Protein 3BK5 (pdb70)

Organism: Vibrio parahaemolyticus serotype O3:K6 (strain RIMD 2210633) (NCBI:txid223926)

B-factor: mean 30.76, std 6.52, range [18.58, 59.53]

Structure (mmCIF, N/CA/C/O backbone):
data_3BK5
#
_entry.id   3BK5
#
_cell.length_a   48.157
_cell.length_b   128.874
_cell.length_c   41.968
_cell.angle_alpha   90.00
_cell.angle_beta   90.00
_cell.angle_gamma   90.00
#
_symmetry.space_group_name_H-M   'P 21 21 2'
#
loop_
_entity.id
_entity.type
_entity.pdbx_description
1 polymer 'putative outer membrane lipoprotein-sorting protein'
2 non-polymer 'MAGNESIUM ION'
3 water water
#
loop_
_atom_site.group_PDB
_atom_site.id
_atom_site.type_symbol
_atom_site.label_atom_id
_atom_site.label_alt_id
_atom_site.label_comp_id
_atom_site.label_asym_id
_atom_site.label_entity_id
_atom_site.label_seq_id
_atom_site.pdbx_PDB_ins_code
_atom_site.Cartn_x
_atom_site.Cartn_y
_atom_site.Cartn_z
_atom_site.occupancy
_atom_site.B_iso_or_equiv
_atom_site.auth_seq_id
_atom_site.auth_comp_id
_atom_site.auth_asym_id
_atom_site.auth_atom_id
_atom_site.pdbx_PDB_model_num
ATOM 1 N N . ASN A 1 2 ? -9.014 7.408 0.960 1.00 37.27 -1 ASN A N 1
ATOM 2 C CA . ASN A 1 2 ? -9.184 8.412 -0.157 1.00 37.11 -1 ASN A CA 1
ATOM 3 C C . ASN A 1 2 ? -7.944 9.323 -0.273 1.00 35.78 -1 ASN A C 1
ATOM 4 O O . ASN A 1 2 ? -7.364 9.750 0.732 1.00 34.85 -1 ASN A O 1
ATOM 9 N N . ALA A 1 3 ? -7.559 9.608 -1.516 1.00 34.33 0 ALA A N 1
ATOM 10 C CA . ALA A 1 3 ? -6.550 10.618 -1.810 1.00 33.30 0 ALA A CA 1
ATOM 11 C C . ALA A 1 3 ? -7.028 12.040 -1.415 1.00 32.56 0 ALA A C 1
ATOM 12 O O . ALA A 1 3 ? -6.216 12.900 -0.983 1.00 31.69 0 ALA A O 1
ATOM 14 N N A GLU A 1 4 ? -8.330 12.280 -1.522 0.50 31.82 1 GLU A N 1
ATOM 15 N N B GLU A 1 4 ? -8.335 12.257 -1.593 0.50 31.88 1 GLU A N 1
ATOM 16 C CA A GLU A 1 4 ? -8.866 13.598 -1.207 0.50 31.38 1 GLU A CA 1
ATOM 17 C CA B GLU A 1 4 ? -9.031 13.486 -1.218 0.50 31.63 1 GLU A CA 1
ATOM 18 C C A GLU A 1 4 ? -9.090 13.853 0.290 0.50 31.03 1 GLU A C 1
ATOM 19 C C B GLU A 1 4 ? -8.869 13.763 0.263 0.50 30.95 1 GLU A C 1
ATOM 20 O O A GLU A 1 4 ? -9.069 15.000 0.721 0.50 31.25 1 GLU A O 1
ATOM 21 O O B GLU A 1 4 ? -8.388 14.825 0.651 0.50 30.70 1 GLU A O 1
ATOM 32 N N . LYS A 1 5 ? -9.288 12.799 1.080 1.00 30.25 2 LYS A N 1
ATOM 33 C CA . LYS A 1 5 ? -9.276 12.944 2.555 1.00 30.06 2 LYS A CA 1
ATOM 34 C C . LYS A 1 5 ? -7.859 13.168 3.066 1.00 28.98 2 LYS A C 1
ATOM 35 O O . LYS A 1 5 ? -7.612 14.052 3.879 1.00 27.92 2 LYS A O 1
ATOM 41 N N . GLY A 1 6 ? -6.923 12.375 2.559 1.00 28.51 3 GLY A N 1
ATOM 42 C CA . GLY A 1 6 ? -5.481 12.613 2.798 1.00 29.44 3 GLY A CA 1
ATOM 43 C C . GLY A 1 6 ? -5.055 14.051 2.555 1.00 28.87 3 GLY A C 1
ATOM 44 O O . GLY A 1 6 ? -4.382 14.655 3.378 1.00 28.95 3 GLY A O 1
ATOM 45 N N . LEU A 1 7 ? -5.449 14.615 1.422 1.00 28.88 4 LEU A N 1
ATOM 46 C CA . LEU A 1 7 ? -5.088 15.998 1.117 1.00 29.20 4 LEU A CA 1
ATOM 47 C C . LEU A 1 7 ? -5.783 17.017 2.052 1.00 30.06 4 LEU A C 1
ATOM 48 O O . LEU A 1 7 ? -5.164 18.003 2.464 1.00 30.57 4 LEU A O 1
ATOM 53 N N . GLU A 1 8 ? -7.060 16.777 2.364 1.00 30.45 5 GLU A N 1
ATOM 54 C CA . GLU A 1 8 ? -7.845 17.653 3.238 1.00 31.32 5 GLU A CA 1
ATOM 55 C C . GLU A 1 8 ? -7.197 17.679 4.658 1.00 30.15 5 GLU A C 1
ATOM 56 O O . GLU A 1 8 ? -6.922 18.743 5.202 1.00 28.29 5 GLU A O 1
ATOM 62 N N . ILE A 1 9 ? -6.907 16.501 5.218 1.00 28.97 6 ILE A N 1
ATOM 63 C CA . ILE A 1 9 ? -6.227 16.406 6.524 1.00 28.32 6 ILE A CA 1
ATOM 64 C C . ILE A 1 9 ? -4.927 17.180 6.532 1.00 28.32 6 ILE A C 1
ATOM 65 O O . ILE A 1 9 ? -4.634 17.954 7.464 1.00 28.42 6 ILE A O 1
ATOM 70 N N . ALA A 1 10 ? -4.152 16.986 5.471 1.00 27.54 7 ALA A N 1
ATOM 71 C CA . ALA A 1 10 ? -2.866 17.590 5.346 1.00 26.87 7 ALA A CA 1
ATOM 72 C C . ALA A 1 10 ? -2.926 19.109 5.216 1.00 26.44 7 ALA A C 1
ATOM 73 O O . ALA A 1 10 ? -2.120 19.833 5.796 1.00 25.74 7 ALA A O 1
ATOM 75 N N . GLN A 1 11 ? -3.856 19.592 4.406 1.00 26.01 8 GLN A N 1
ATOM 76 C CA . GLN A 1 11 ? -4.054 21.030 4.315 1.00 26.30 8 GLN A CA 1
ATOM 77 C C . GLN A 1 11 ? -4.409 21.614 5.676 1.00 24.82 8 GLN A C 1
ATOM 78 O O . GLN A 1 11 ? -3.938 22.686 6.033 1.00 24.78 8 GLN A O 1
ATOM 84 N N . GLU A 1 12 ? -5.207 20.894 6.460 1.00 25.08 9 GLU A N 1
ATOM 85 C CA . GLU A 1 12 ? -5.504 21.391 7.796 1.00 25.55 9 GLU A CA 1
ATOM 86 C C . GLU A 1 12 ? -4.283 21.374 8.753 1.00 26.20 9 GLU A C 1
ATOM 87 O O . GLU A 1 12 ? -4.058 22.325 9.532 1.00 25.45 9 GLU A O 1
ATOM 93 N N . ARG A 1 13 ? -3.506 20.292 8.708 1.00 25.78 10 ARG A N 1
ATOM 94 C CA . ARG A 1 13 ? -2.261 20.195 9.468 1.00 27.33 10 ARG A CA 1
ATOM 95 C C . ARG A 1 13 ? -1.375 21.403 9.151 1.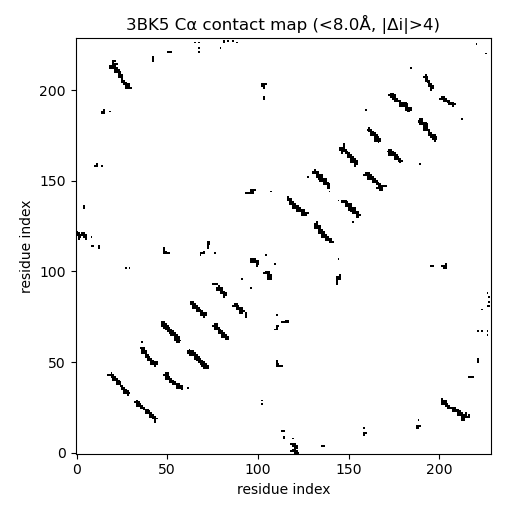00 27.67 10 ARG A C 1
ATOM 96 O O . ARG A 1 13 ? -0.764 22.030 10.039 1.00 29.60 10 ARG A O 1
ATOM 104 N N . LYS A 1 14 ? -1.344 21.773 7.886 1.00 27.80 11 LYS A N 1
ATOM 105 C CA . LYS A 1 14 ? -0.451 22.830 7.436 1.00 28.86 11 LYS A CA 1
ATOM 106 C C . LYS A 1 14 ? -1.017 24.184 7.887 1.00 28.48 11 LYS A C 1
ATOM 107 O O . LYS A 1 14 ? -0.288 25.020 8.421 1.00 28.47 11 LYS A O 1
ATOM 113 N N . ALA A 1 15 ? -2.325 24.359 7.711 1.00 27.97 12 ALA A N 1
ATOM 114 C CA . ALA A 1 15 ? -3.037 25.596 8.070 1.00 29.24 12 ALA A CA 1
ATOM 115 C C . ALA A 1 15 ? -2.977 25.895 9.576 1.00 29.61 12 ALA A C 1
ATOM 116 O O . ALA A 1 15 ? -2.877 27.039 9.981 1.00 30.02 12 ALA A O 1
ATOM 118 N N . ARG A 1 16 ? -3.025 24.856 10.390 1.00 29.66 13 ARG A N 1
ATOM 119 C CA . ARG A 1 16 ? -2.877 25.002 11.841 1.00 31.44 13 ARG A CA 1
ATOM 120 C C . ARG A 1 16 ? -1.477 25.379 12.325 1.00 32.21 13 ARG A C 1
ATOM 121 O O . ARG A 1 16 ? -1.307 25.686 13.509 1.00 34.25 13 ARG A O 1
ATOM 129 N N . ASP A 1 17 ? -0.474 25.360 11.444 1.00 33.45 14 ASP A N 1
ATOM 130 C CA . ASP A 1 17 ? 0.885 25.767 11.834 1.00 34.04 14 ASP A CA 1
ATOM 131 C C . ASP A 1 17 ? 1.362 27.029 11.085 1.00 33.79 14 ASP A C 1
ATOM 132 O O . ASP A 1 17 ? 2.554 27.212 10.857 1.00 35.08 14 ASP A O 1
ATOM 137 N N . GLU A 1 18 ? 0.427 27.885 10.733 1.00 32.14 15 GLU A N 1
ATOM 138 C CA . GLU A 1 18 ? 0.702 29.061 9.945 1.00 32.51 15 GLU A CA 1
ATOM 139 C C . GLU A 1 18 ? 0.711 30.289 10.824 1.00 30.82 15 GLU A C 1
ATOM 140 O O . GLU A 1 18 ? -0.167 30.463 11.674 1.00 29.95 15 GLU A O 1
ATOM 146 N N . GLY A 1 19 ? 1.681 31.164 10.602 1.00 28.66 16 GLY A N 1
ATOM 147 C CA . GLY A 1 19 ? 1.628 32.502 11.194 1.00 27.66 16 GLY A CA 1
ATOM 148 C C . GLY A 1 19 ? 2.606 32.757 12.317 1.00 26.85 16 GLY A C 1
ATOM 149 O O . GLY A 1 19 ? 2.651 33.869 12.850 1.00 26.69 16 GLY A O 1
ATOM 150 N N . TRP A 1 20 ? 3.391 31.740 12.680 1.00 25.67 17 TRP A N 1
ATOM 151 C CA . TRP A 1 20 ? 4.372 31.866 13.773 1.00 25.96 17 TRP A CA 1
ATO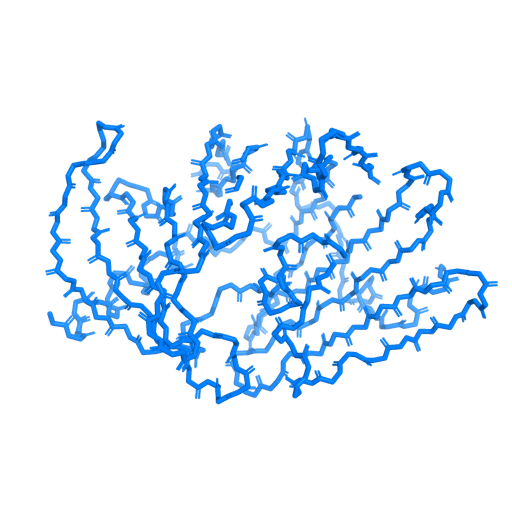M 152 C C . TRP A 1 20 ? 5.515 32.848 13.523 1.00 26.53 17 TRP A C 1
ATOM 153 O O . TRP A 1 20 ? 6.134 33.345 14.492 1.00 25.82 17 TRP A O 1
ATOM 164 N N . GLY A 1 21 ? 5.819 33.113 12.244 1.00 26.32 18 GLY A N 1
ATOM 165 C CA . GLY A 1 21 ? 6.781 34.167 11.889 1.00 26.88 18 GLY A CA 1
ATOM 166 C C . GLY A 1 21 ? 8.243 33.718 11.971 1.00 27.03 18 GLY A C 1
ATOM 167 O O . GLY A 1 21 ? 8.892 33.525 10.942 1.00 27.91 18 GLY A O 1
ATOM 168 N N . ASP A 1 22 ? 8.781 33.567 13.179 1.00 27.01 19 ASP A N 1
ATOM 169 C CA . ASP A 1 22 ? 10.163 33.097 13.341 1.00 26.41 19 ASP A CA 1
ATOM 170 C C . ASP A 1 22 ? 10.306 32.483 14.706 1.00 26.03 19 ASP A C 1
ATOM 171 O O . ASP A 1 22 ? 9.435 32.678 15.550 1.00 26.21 19 ASP A O 1
ATOM 176 N N . SER A 1 23 ? 11.399 31.738 14.917 1.00 25.76 20 SER A N 1
ATOM 177 C CA . SER A 1 23 ? 11.695 31.149 16.222 1.00 25.92 20 SER A CA 1
ATOM 178 C C . SER A 1 23 ? 13.196 30.872 16.333 1.00 26.18 20 SER A C 1
ATOM 179 O O . SER A 1 23 ? 13.906 30.750 15.312 1.00 25.92 20 SER A O 1
ATOM 182 N N . ILE A 1 24 ? 13.689 30.837 17.573 1.00 25.94 21 ILE A N 1
ATOM 183 C CA . ILE A 1 24 ? 15.074 30.427 17.865 1.00 26.26 21 ILE A CA 1
ATOM 184 C C . ILE A 1 24 ? 15.018 29.378 18.937 1.00 25.93 21 ILE A C 1
ATOM 185 O O . ILE A 1 24 ? 14.492 29.632 20.051 1.00 25.62 21 ILE A O 1
ATOM 190 N N . ALA A 1 25 ? 15.499 28.188 18.579 1.00 25.10 22 ALA A N 1
ATOM 191 C CA . ALA A 1 25 ? 15.528 27.049 19.472 1.00 25.65 22 ALA A CA 1
ATOM 192 C C . ALA A 1 25 ? 16.954 26.761 19.954 1.00 26.10 22 ALA A C 1
ATOM 193 O O . ALA A 1 25 ? 17.907 26.714 19.150 1.00 24.51 22 ALA A O 1
ATOM 195 N N . THR A 1 26 ? 17.081 26.530 21.260 1.00 25.34 23 THR A N 1
ATOM 196 C CA . THR A 1 26 ? 18.315 25.989 21.837 1.00 25.38 23 THR A CA 1
ATOM 197 C C . THR A 1 26 ? 18.161 24.482 21.942 1.00 25.17 23 THR A C 1
ATOM 198 O O . THR A 1 26 ? 17.196 24.006 22.533 1.00 24.30 23 THR A O 1
ATOM 210 N N . GLU A 1 28 ? 19.856 20.150 21.620 1.00 28.09 25 GLU A N 1
ATOM 211 C CA . GLU A 1 28 ? 20.840 19.114 21.881 1.00 30.60 25 GLU A CA 1
ATOM 212 C C . GLU A 1 28 ? 20.589 18.056 20.823 1.00 31.46 25 GLU A C 1
ATOM 213 O O . GLU A 1 28 ? 19.415 17.725 20.533 1.00 30.91 25 GLU A O 1
ATOM 227 N N . ILE A 1 30 ? 21.660 14.118 20.150 1.00 31.83 27 ILE A N 1
ATOM 228 C CA . ILE A 1 30 ? 22.305 12.953 20.755 1.00 31.61 27 ILE A CA 1
ATOM 229 C C . ILE A 1 30 ? 22.371 11.799 19.777 1.00 32.32 27 ILE A C 1
ATOM 230 O O . ILE A 1 30 ? 21.333 11.340 19.242 1.00 30.04 27 ILE A O 1
ATOM 235 N N . LEU A 1 31 ? 23.606 11.359 19.513 1.00 32.42 28 LEU A N 1
ATOM 236 C CA . LEU A 1 31 ? 23.838 10.350 18.502 1.00 34.45 28 LEU A CA 1
ATOM 237 C C . LEU A 1 31 ? 24.180 9.077 19.264 1.00 34.84 28 LEU A C 1
ATOM 238 O O . LEU A 1 31 ? 25.132 9.057 20.037 1.00 34.34 28 LEU A O 1
ATOM 243 N N . LYS A 1 32 ? 23.375 8.083 19.050 1.00 35.57 29 LYS A N 1
ATOM 244 C CA . LYS A 1 32 ? 23.666 6.778 19.582 1.00 37.80 29 LYS A CA 1
ATOM 245 C C . LYS A 1 32 ? 23.987 5.919 18.370 1.00 39.83 29 LYS A C 1
ATOM 246 O O . LYS A 1 32 ? 23.109 5.293 17.753 1.00 38.53 29 LYS A O 1
ATOM 252 N N . ASN A 1 33 ? 25.260 6.002 17.989 1.00 42.63 30 ASN A N 1
ATOM 253 C CA . ASN A 1 33 ? 25.779 5.564 16.696 0.70 45.42 30 ASN A CA 1
ATOM 254 C C . ASN A 1 33 ? 26.978 4.627 16.794 0.70 46.62 30 ASN A C 1
ATOM 255 O O . ASN A 1 33 ? 27.715 4.389 15.868 1.00 47.45 30 ASN A O 1
ATOM 260 N N . ALA A 1 34 ? 27.154 4.129 17.974 1.00 47.87 31 ALA A N 1
ATOM 261 C CA . ALA A 1 34 ? 28.037 3.015 18.198 1.00 49.05 31 ALA A CA 1
ATOM 262 C C . ALA A 1 34 ? 27.590 2.165 19.350 1.00 49.37 31 ALA A C 1
ATOM 263 O O . ALA A 1 34 ? 26.429 2.096 19.673 1.00 49.59 31 ALA A O 1
ATOM 265 N N . GLN A 1 35 ? 28.436 1.251 20.210 1.00 52.54 32 GLN A N 1
ATOM 266 C CA . GLN A 1 35 ? 28.375 0.728 21.560 1.00 52.80 32 GLN A CA 1
ATOM 267 C C . GLN A 1 35 ? 29.474 1.321 22.438 1.00 52.97 32 GLN A C 1
ATOM 268 O O . GLN A 1 35 ? 30.197 2.225 22.021 1.00 52.63 32 GLN A O 1
ATOM 274 N N . GLU A 1 37 ? 29.180 4.167 22.569 1.00 51.71 34 GLU A N 1
ATOM 275 C CA . GLU A 1 37 ? 27.770 4.329 22.998 1.00 50.93 34 GLU A CA 1
ATOM 276 C C . GLU A 1 37 ? 27.039 5.624 22.539 1.00 49.26 34 GLU A C 1
ATOM 277 O O . GLU A 1 37 ? 26.098 5.567 21.723 1.00 49.57 34 GLU A O 1
ATOM 283 N N . SER A 1 38 ? 27.467 6.777 23.054 1.00 46.90 35 SER A N 1
ATOM 284 C CA . SER A 1 38 ? 26.682 8.007 22.920 1.00 43.87 35 SER A CA 1
ATOM 285 C C . SER A 1 38 ? 27.566 9.236 22.794 1.00 42.17 35 SER A C 1
ATOM 286 O O . SER A 1 38 ? 28.630 9.316 23.425 1.00 42.01 35 SER A O 1
ATOM 289 N N . SER A 1 39 ? 27.112 10.219 21.962 1.00 38.57 36 SER A N 1
ATOM 290 C CA . SER A 1 39 ? 27.769 11.507 21.848 1.00 37.28 36 SER A CA 1
ATOM 291 C C . SER A 1 39 ? 26.754 12.634 21.641 1.00 35.39 36 SER A C 1
ATOM 292 O O . SER A 1 39 ? 25.746 12.471 20.935 1.00 35.43 36 SER A O 1
ATOM 295 N N . THR A 1 40 ? 27.053 13.771 22.248 1.00 32.90 37 THR A N 1
ATOM 296 C CA . THR A 1 40 ? 26.116 14.854 22.414 1.00 31.60 37 THR A CA 1
ATOM 297 C C . THR A 1 40 ? 26.672 16.124 21.764 1.00 30.88 37 THR A C 1
ATOM 298 O O . THR A 1 40 ? 27.839 16.471 21.958 1.00 29.49 37 THR A O 1
ATOM 302 N N . ARG A 1 41 ? 25.825 16.788 20.988 1.00 28.63 38 ARG A N 1
ATOM 303 C CA . ARG A 1 41 ? 26.149 18.081 20.403 1.00 28.08 38 ARG A CA 1
ATOM 304 C C . ARG A 1 41 ? 25.149 19.125 20.852 1.00 27.79 38 ARG A C 1
ATOM 305 O O . ARG A 1 41 ? 24.012 18.799 21.093 1.00 26.94 38 ARG A O 1
ATOM 313 N N . LEU A 1 42 ? 25.598 20.374 20.947 1.00 28.15 39 LEU A N 1
ATOM 314 C CA . LEU A 1 42 ? 24.766 21.525 21.256 1.00 28.54 39 LEU A CA 1
ATOM 315 C C . LEU A 1 42 ? 24.681 22.429 20.025 1.00 28.17 39 LEU A C 1
ATOM 316 O O . LEU A 1 42 ? 25.704 22.710 19.366 1.00 27.33 39 LEU A O 1
ATOM 329 N N . ARG A 1 44 ? 22.046 25.704 17.877 1.00 24.40 41 ARG A N 1
ATOM 330 C CA . ARG A 1 44 ? 20.899 26.595 17.881 1.00 23.92 41 ARG A CA 1
ATOM 331 C C . ARG A 1 44 ? 20.266 26.467 16.537 1.00 23.88 41 ARG A C 1
ATOM 332 O O . ARG A 1 44 ? 20.991 26.329 15.544 1.00 23.09 41 ARG A O 1
ATOM 340 N N . LEU A 1 45 ? 18.939 26.536 16.509 1.00 23.46 42 LEU A N 1
ATOM 341 C CA . LEU A 1 45 ? 18.202 26.471 15.243 1.00 24.65 42 LEU A CA 1
ATOM 342 C C . LEU A 1 45 ? 17.375 27.730 15.135 1.00 24.54 42 LEU A C 1
ATOM 343 O O . LEU A 1 45 ? 16.501 27.987 15.983 1.00 26.23 42 LEU A O 1
ATOM 348 N N . LYS A 1 46 ? 17.658 28.538 14.118 1.00 24.43 43 LYS A N 1
ATOM 349 C CA . LYS A 1 46 ? 16.839 29.727 13.829 1.00 25.16 43 LYS A CA 1
ATOM 350 C C . LYS A 1 46 ? 15.965 29.363 12.644 1.00 24.86 43 LYS A C 1
ATOM 351 O O . LYS A 1 46 ? 16.468 28.787 11.699 1.00 24.33 43 LYS A O 1
ATOM 357 N N . SER A 1 47 ? 14.667 29.667 12.743 1.00 24.99 44 SER A N 1
ATOM 358 C CA . SER A 1 47 ? 13.667 29.348 11.756 1.00 25.14 44 SER A CA 1
ATOM 359 C C . SER A 1 47 ? 12.875 30.586 11.391 1.00 25.68 44 SER A C 1
ATOM 360 O O . SER A 1 47 ? 12.607 31.428 12.241 1.00 26.03 44 SER A O 1
ATOM 363 N N . LEU A 1 48 ? 12.498 30.686 10.115 1.00 26.37 45 LEU A N 1
ATOM 364 C CA . LEU A 1 48 ? 11.786 31.854 9.602 1.00 26.44 45 LEU A CA 1
ATOM 365 C C . LEU A 1 48 ? 10.712 31.371 8.647 1.00 26.44 45 LEU A C 1
ATOM 366 O O . LEU A 1 48 ? 10.974 30.585 7.734 1.00 25.71 45 LEU A O 1
ATOM 371 N N . GLU A 1 49 ? 9.494 31.851 8.854 1.00 26.47 46 GLU A N 1
ATOM 372 C CA . GLU A 1 49 ? 8.404 31.541 7.960 1.00 27.22 46 GLU A CA 1
ATOM 373 C C . GLU A 1 49 ? 8.461 32.502 6.766 1.00 27.27 46 GLU A C 1
ATOM 374 O O . GLU A 1 49 ? 8.749 33.708 6.937 1.00 27.09 46 GLU A O 1
ATOM 380 N N . VAL A 1 50 ? 8.253 31.971 5.561 1.00 26.25 47 VAL A N 1
ATOM 381 C CA . VAL A 1 50 ? 8.403 32.785 4.343 1.00 26.23 47 VAL A CA 1
ATOM 382 C C . VAL A 1 50 ? 7.081 32.867 3.560 1.00 26.14 47 VAL A C 1
ATOM 383 O O . VAL A 1 50 ? 6.492 31.819 3.265 1.00 25.26 47 VAL A O 1
ATOM 387 N N . GLU A 1 51 ? 6.615 34.096 3.260 1.00 25.72 48 GLU A N 1
ATOM 388 C CA . GLU A 1 51 ? 5.396 34.289 2.452 1.00 26.45 48 GLU A CA 1
ATOM 389 C C . GLU A 1 51 ? 5.533 33.567 1.128 1.00 25.57 48 GLU A C 1
ATOM 390 O O . GLU A 1 51 ? 6.460 33.865 0.327 1.00 22.83 48 GLU A O 1
ATOM 396 N N . GLY A 1 52 ? 4.648 32.589 0.926 1.00 25.49 49 GLY A N 1
ATOM 397 C CA . GLY A 1 52 ? 4.575 31.888 -0.372 1.00 26.75 49 GLY A CA 1
ATOM 398 C C . GLY A 1 52 ? 5.760 30.972 -0.654 1.00 26.25 49 GLY A C 1
ATOM 399 O O . GLY A 1 52 ? 6.032 30.653 -1.797 1.00 26.54 49 GLY A O 1
ATOM 400 N N . ASP A 1 53 ? 6.480 30.580 0.392 1.00 27.29 50 ASP A N 1
ATOM 401 C CA . ASP A 1 53 ? 7.493 29.549 0.236 1.00 27.80 50 ASP A CA 1
ATOM 402 C C . ASP A 1 53 ? 7.616 28.646 1.459 1.00 27.55 50 ASP A C 1
ATOM 403 O O . ASP A 1 53 ? 6.887 28.807 2.462 1.00 28.02 50 ASP A O 1
ATOM 408 N N . GLY A 1 54 ? 8.535 27.673 1.370 1.00 27.17 51 GLY A N 1
ATOM 409 C CA . GLY A 1 54 ? 8.917 26.865 2.516 1.00 25.98 51 GLY A CA 1
ATOM 410 C C . GLY A 1 54 ? 9.668 27.706 3.524 1.00 26.16 51 GLY A C 1
ATOM 411 O O . GLY A 1 54 ? 9.987 28.883 3.268 1.00 25.37 51 GLY A O 1
ATOM 412 N N . ASP A 1 55 ? 9.958 27.099 4.659 1.00 25.25 52 ASP A N 1
ATOM 413 C CA . ASP A 1 55 ? 10.726 27.770 5.722 1.00 26.94 52 ASP A CA 1
ATOM 414 C C . ASP A 1 55 ? 12.218 27.878 5.409 1.00 26.32 52 ASP A C 1
ATOM 415 O O . ASP A 1 55 ? 12.792 27.091 4.646 1.00 25.12 52 ASP A O 1
ATOM 420 N N . LYS A 1 56 ? 12.846 28.877 6.022 1.00 26.46 53 LYS A N 1
ATOM 421 C CA . LYS A 1 56 ? 14.310 28.926 6.060 1.00 26.98 53 LYS A CA 1
ATOM 422 C C . LYS A 1 56 ? 14.727 28.518 7.455 1.00 26.60 53 LYS A C 1
ATOM 423 O O . LYS A 1 56 ? 14.025 28.789 8.421 1.00 26.12 53 LYS A O 1
ATOM 429 N N . GLY A 1 57 ? 15.860 27.842 7.551 1.00 27.27 54 GLY A N 1
ATOM 430 C CA . GLY A 1 57 ? 16.381 27.389 8.835 1.00 26.32 54 GLY A CA 1
ATOM 431 C C . GLY A 1 57 ? 17.883 27.538 8.841 1.00 27.22 54 GLY A C 1
ATOM 432 O O . GLY A 1 57 ? 18.576 27.213 7.868 1.00 27.58 54 GLY A O 1
ATOM 433 N N . LEU A 1 58 ? 18.416 28.051 9.934 1.00 27.21 55 LEU A N 1
ATOM 434 C CA . LEU A 1 58 ? 19.866 28.122 10.086 1.00 26.72 55 LEU A CA 1
ATOM 435 C C . LEU A 1 58 ? 20.240 27.448 11.406 1.00 26.88 55 LEU A C 1
ATOM 436 O O . LEU A 1 58 ? 19.798 27.874 12.492 1.00 25.07 55 LEU A O 1
ATOM 441 N N . THR A 1 59 ? 20.973 26.341 11.290 1.00 26.50 56 THR A N 1
ATOM 442 C CA . THR A 1 59 ? 21.437 25.592 12.435 1.00 27.80 56 THR A CA 1
ATOM 443 C C . THR A 1 59 ? 22.926 25.938 12.604 1.00 27.70 56 THR A C 1
ATOM 444 O O . THR A 1 59 ? 23.678 25.919 11.610 1.00 27.78 56 THR A O 1
ATOM 448 N N . ILE A 1 60 ? 23.340 26.264 13.831 1.00 24.95 57 ILE A N 1
ATOM 449 C CA . ILE A 1 60 ? 24.751 26.525 14.110 1.00 24.41 57 ILE A CA 1
ATOM 450 C C . ILE A 1 60 ? 25.144 25.678 15.312 1.00 24.47 57 ILE A C 1
ATOM 451 O O . ILE A 1 60 ? 24.476 25.708 16.317 1.00 24.02 57 ILE A O 1
ATOM 456 N N . PHE A 1 61 ? 26.187 24.872 15.167 1.00 25.46 58 PHE A N 1
ATOM 457 C CA . PHE A 1 61 ? 26.666 24.017 16.250 1.00 25.46 58 PHE A CA 1
ATOM 458 C C . PHE A 1 61 ? 27.652 24.758 17.172 1.00 26.12 58 PHE A C 1
ATOM 459 O O . PHE A 1 61 ? 28.557 25.511 16.731 1.00 25.61 58 PHE A O 1
ATOM 467 N N . ASP A 1 62 ? 27.498 24.535 18.469 1.00 26.55 59 ASP A N 1
ATOM 468 C CA . ASP A 1 62 ? 28.286 25.287 19.433 1.00 27.10 59 ASP A CA 1
ATOM 469 C C . ASP A 1 62 ? 29.266 24.402 20.156 1.00 26.35 59 ASP A C 1
ATOM 470 O O . ASP A 1 62 ? 30.369 24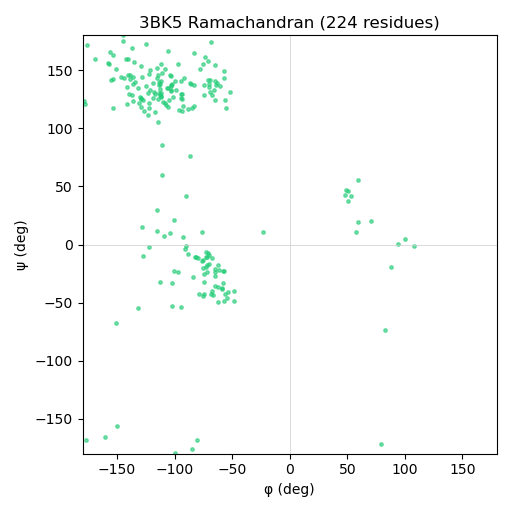.842 20.515 1.00 26.85 59 ASP A O 1
ATOM 475 N N . GLN A 1 63 ? 28.870 23.143 20.343 1.00 25.64 60 GLN A N 1
ATOM 476 C CA . GLN A 1 63 ? 29.621 22.219 21.201 1.00 26.58 60 GLN A CA 1
ATOM 477 C C . GLN A 1 63 ? 29.428 20.794 20.697 1.00 25.35 60 GLN A C 1
ATOM 478 O O . GLN A 1 63 ? 28.354 20.491 20.158 1.00 24.40 60 GLN A O 1
ATOM 484 N N . PRO A 1 64 ? 30.431 19.905 20.912 1.00 24.97 61 PRO A N 1
ATOM 485 C CA . PRO A 1 64 ? 31.769 20.152 21.452 1.00 24.85 61 PRO A CA 1
ATOM 486 C C . PRO A 1 64 ? 32.697 20.693 20.363 1.00 25.99 61 PRO A C 1
ATOM 487 O O . PRO A 1 64 ? 32.234 21.064 19.255 1.00 25.09 61 PRO A O 1
ATOM 491 N N . ARG A 1 65 ? 33.987 20.716 20.668 1.00 27.22 62 ARG A N 1
ATOM 492 C CA . ARG A 1 65 ? 34.985 21.405 19.859 1.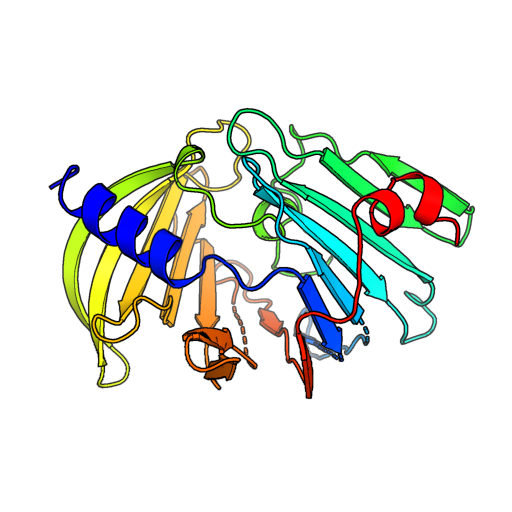00 29.70 62 ARG A CA 1
ATOM 493 C C . ARG A 1 65 ? 35.036 20.921 18.407 1.00 28.79 62 ARG A C 1
ATOM 494 O O . ARG A 1 65 ? 35.297 21.712 17.504 1.00 28.78 62 ARG A O 1
ATOM 502 N N . ASP A 1 66 ? 34.777 19.636 18.170 1.00 28.74 63 ASP A N 1
ATOM 503 C CA . ASP A 1 66 ? 34.898 19.103 16.806 1.00 28.39 63 ASP A CA 1
ATOM 504 C C . ASP A 1 66 ? 33.809 19.556 15.807 1.00 27.87 63 ASP A C 1
ATOM 505 O O . ASP A 1 66 ? 33.901 19.248 14.618 1.00 27.65 63 ASP A O 1
ATOM 510 N N . VAL A 1 67 ? 32.785 20.263 16.303 1.00 26.23 64 VAL A N 1
ATOM 511 C CA . VAL A 1 67 ? 31.681 20.759 15.493 1.00 25.27 64 VAL A CA 1
ATOM 512 C C . VAL A 1 67 ? 31.450 22.262 15.688 1.00 24.20 64 VAL A C 1
ATOM 513 O O . VAL A 1 67 ? 30.672 22.855 14.945 1.00 25.29 64 VAL A O 1
ATOM 517 N N . THR A 1 68 ? 32.107 22.871 16.671 1.00 23.83 65 THR A N 1
ATOM 518 C CA . THR A 1 68 ? 31.850 24.284 16.994 1.00 24.54 65 THR A CA 1
ATOM 519 C C . THR A 1 68 ? 31.963 25.128 15.735 1.00 23.84 65 THR A C 1
ATOM 520 O O . THR A 1 68 ? 32.969 25.036 15.027 1.00 22.93 65 THR A O 1
ATOM 524 N N . GLY A 1 69 ? 30.976 25.988 15.464 1.00 24.15 66 GLY A N 1
ATOM 525 C CA . GLY A 1 69 ? 31.055 26.811 14.229 1.00 24.99 66 GLY A CA 1
ATOM 526 C C . GLY A 1 69 ? 30.483 26.191 12.950 1.00 25.20 66 GLY A C 1
ATOM 527 O O . GLY A 1 69 ? 30.192 26.909 11.976 1.00 25.86 66 GLY A O 1
ATOM 528 N N . THR A 1 70 ? 30.322 24.866 12.916 1.00 25.53 67 THR A N 1
ATOM 529 C CA . THR A 1 70 ? 29.719 24.221 11.746 1.00 24.25 67 THR A CA 1
ATOM 530 C C . THR A 1 70 ? 28.281 24.707 11.622 1.00 26.14 67 THR A C 1
ATOM 531 O O . THR A 1 70 ? 27.557 24.826 12.631 1.00 24.57 67 THR A O 1
ATOM 535 N N . ALA A 1 71 ? 27.851 25.013 10.399 1.00 24.87 68 ALA A N 1
ATOM 536 C CA . ALA A 1 71 ? 26.532 25.604 10.246 1.00 24.68 68 ALA A CA 1
ATOM 537 C C . ALA A 1 71 ? 25.831 25.051 9.025 1.00 25.57 68 ALA A C 1
ATOM 538 O O . ALA A 1 71 ? 26.464 24.746 7.987 1.00 25.37 68 ALA A O 1
ATOM 540 N N . PHE A 1 72 ? 24.518 24.931 9.142 1.00 24.26 69 PHE A N 1
ATOM 541 C CA . PHE A 1 72 ? 23.708 24.389 8.087 1.00 25.25 69 PHE A CA 1
ATOM 542 C C . PHE A 1 72 ? 22.566 25.323 7.756 1.00 25.01 69 PHE A C 1
ATOM 543 O O . PHE A 1 72 ? 21.750 25.617 8.593 1.00 25.13 69 PHE A O 1
ATOM 551 N N . LEU A 1 73 ? 22.471 25.712 6.503 1.00 24.48 70 LEU A N 1
ATOM 552 C CA . LEU A 1 73 ? 21.438 26.645 6.053 1.00 23.82 70 LEU A CA 1
ATOM 553 C C . LEU A 1 73 ? 20.523 25.992 5.013 1.00 24.00 70 LEU A C 1
ATOM 554 O O . LEU A 1 73 ? 20.991 25.387 4.034 1.00 23.17 70 LEU A O 1
ATOM 559 N N . ASN A 1 74 ? 19.218 26.134 5.227 1.00 23.85 71 ASN A N 1
ATOM 560 C CA . ASN A 1 74 ? 18.216 25.495 4.390 1.00 24.88 71 ASN A CA 1
ATOM 561 C C . ASN A 1 74 ? 17.209 26.545 3.975 1.00 24.54 71 ASN A C 1
ATOM 562 O O . ASN A 1 74 ? 16.715 27.258 4.829 1.00 25.25 71 ASN A O 1
ATOM 567 N N . HIS A 1 75 ? 16.956 26.672 2.671 1.00 24.39 72 HIS A N 1
ATOM 568 C CA . HIS A 1 75 ? 15.806 27.405 2.205 1.00 23.10 72 HIS A CA 1
ATOM 569 C C . HIS A 1 75 ? 14.886 26.397 1.533 1.00 23.60 72 HIS A C 1
ATOM 570 O O . HIS A 1 75 ? 15.140 25.981 0.395 1.00 23.97 72 HIS A O 1
ATOM 577 N N . SER A 1 76 ? 13.785 26.038 2.186 1.00 24.29 73 SER A N 1
ATOM 578 C CA . SER A 1 76 ? 12.852 25.082 1.579 1.00 24.96 73 SER A CA 1
ATOM 579 C C . SER A 1 76 ? 12.050 25.747 0.481 1.00 25.24 73 SER A C 1
ATOM 580 O O . SER A 1 76 ? 11.575 26.875 0.636 1.00 25.35 73 SER A O 1
ATOM 583 N N . HIS A 1 77 ? 11.885 25.032 -0.621 1.00 25.67 74 HIS A N 1
ATOM 584 C CA . HIS A 1 77 ? 10.982 25.482 -1.692 1.00 26.93 74 HIS A CA 1
ATOM 585 C C . HIS A 1 77 ? 9.811 24.516 -1.814 1.00 28.19 74 HIS A C 1
ATOM 586 O O . HIS A 1 77 ? 9.968 23.335 -1.526 1.00 29.55 74 HIS A O 1
ATOM 593 N N . THR A 1 78 ? 8.634 25.024 -2.143 1.00 29.41 75 THR A N 1
ATOM 594 C CA . THR A 1 78 ? 7.450 24.173 -2.277 1.00 30.99 75 THR A CA 1
ATOM 595 C C . THR A 1 78 ? 7.564 23.397 -3.581 1.00 33.07 75 THR A C 1
ATOM 596 O O . THR A 1 78 ? 7.319 22.198 -3.626 1.00 33.90 75 THR A O 1
ATOM 600 N N . ILE A 1 79 ? 7.995 24.088 -4.634 1.00 34.74 76 ILE A N 1
ATOM 601 C CA . ILE A 1 79 ? 8.234 23.468 -5.941 1.00 36.15 76 ILE A CA 1
ATOM 602 C C . ILE A 1 79 ? 9.728 23.466 -6.375 1.00 35.45 76 ILE A C 1
ATOM 603 O O . ILE A 1 79 ? 10.431 24.485 -6.305 1.00 35.62 76 ILE A O 1
ATOM 608 N N . GLY A 1 80 ? 10.214 22.303 -6.791 1.00 34.68 77 GLY A N 1
ATOM 609 C CA . GLY A 1 80 ? 11.639 22.143 -7.072 1.00 33.81 77 GLY A CA 1
ATOM 610 C C . GLY A 1 80 ? 12.518 21.940 -5.830 1.00 33.52 77 GLY A C 1
ATOM 611 O O . GLY A 1 80 ? 12.032 21.778 -4.704 1.00 32.82 77 GLY A O 1
ATOM 612 N N . ALA A 1 81 ? 13.823 21.960 -6.064 1.00 32.52 78 ALA A N 1
ATOM 613 C CA . ALA A 1 81 ? 14.831 21.650 -5.070 1.00 31.78 78 ALA A CA 1
ATOM 614 C C . ALA A 1 81 ? 14.976 22.708 -3.950 1.00 30.79 78 ALA A C 1
ATOM 615 O O . ALA A 1 81 ? 14.956 23.914 -4.202 1.00 29.51 78 ALA A O 1
ATOM 617 N N . ASP A 1 82 ? 15.125 22.255 -2.699 1.00 30.64 79 ASP A N 1
ATOM 618 C CA . ASP A 1 82 ? 15.500 23.185 -1.629 1.00 28.68 79 ASP A CA 1
ATOM 619 C C . ASP A 1 82 ? 16.885 23.704 -1.937 1.00 27.57 79 ASP A C 1
ATOM 620 O O . ASP A 1 82 ? 17.655 23.039 -2.625 1.00 27.24 79 ASP A O 1
ATOM 625 N N . ASP A 1 83 ? 17.203 24.891 -1.438 1.00 26.40 80 ASP A N 1
ATOM 626 C CA . ASP A 1 83 ? 18.595 25.336 -1.426 1.00 26.42 80 ASP A CA 1
ATOM 627 C C . ASP A 1 83 ? 19.180 24.957 -0.091 1.00 25.76 80 ASP A C 1
ATOM 628 O O . ASP A 1 83 ? 18.640 25.341 0.933 1.00 25.34 80 ASP A O 1
ATOM 633 N N . GLN A 1 84 ? 20.285 24.226 -0.114 1.00 24.68 81 GLN A N 1
ATOM 634 C CA . GLN A 1 84 ? 20.929 23.807 1.121 1.00 25.09 81 GLN A CA 1
ATOM 635 C C . GLN A 1 84 ? 22.451 23.990 1.053 1.00 24.83 81 GLN A C 1
ATOM 636 O O . GLN A 1 84 ? 23.092 23.719 0.012 1.00 24.98 81 GLN A O 1
ATOM 642 N N . TRP A 1 85 ? 23.025 24.480 2.150 1.00 24.11 82 TRP A N 1
ATOM 643 C CA . TRP A 1 85 ? 24.461 24.737 2.235 1.00 23.58 82 TRP A CA 1
ATOM 644 C C . TRP A 1 85 ? 24.969 24.293 3.580 1.00 24.44 82 TRP A C 1
ATOM 645 O O . TRP A 1 85 ? 24.289 24.503 4.567 1.00 23.93 82 TRP A O 1
ATOM 656 N N . LEU A 1 86 ? 26.185 23.731 3.615 1.00 25.52 83 LEU A N 1
ATOM 657 C CA . LEU A 1 86 ? 26.869 23.419 4.864 1.00 25.72 83 LEU A CA 1
ATOM 658 C C . LEU A 1 86 ? 28.146 24.249 4.934 1.00 25.84 83 LEU A C 1
ATOM 659 O O . LEU A 1 86 ? 28.946 24.277 3.968 1.00 24.42 83 LEU A O 1
ATOM 664 N N . TYR A 1 87 ? 28.325 24.919 6.065 1.00 25.39 84 TYR A N 1
ATOM 665 C CA . TYR A 1 87 ? 29.524 25.674 6.377 1.00 26.22 84 TYR A CA 1
ATOM 666 C C . TYR A 1 87 ? 30.423 24.898 7.335 1.00 26.72 84 TYR A C 1
ATOM 667 O O . TYR A 1 87 ? 29.974 24.441 8.383 1.00 26.51 84 TYR A O 1
ATOM 676 N N . LEU A 1 88 ? 31.676 24.742 6.939 1.00 27.05 85 LEU A N 1
ATOM 677 C CA . LEU A 1 88 ? 32.687 24.069 7.741 1.00 28.26 85 LEU A CA 1
ATOM 678 C C . LEU A 1 88 ? 33.766 25.077 8.064 1.00 28.33 85 LEU A C 1
ATOM 679 O O . LEU A 1 88 ? 34.465 25.532 7.166 1.00 27.91 85 LEU A O 1
ATOM 684 N N . PRO A 1 89 ? 33.921 25.422 9.354 1.00 29.45 86 PRO A N 1
ATOM 685 C CA . PRO A 1 89 ? 34.779 26.575 9.662 1.00 30.85 86 PRO A CA 1
ATOM 686 C C . PRO A 1 89 ? 36.279 26.335 9.544 1.00 31.73 86 PRO A C 1
ATOM 687 O O . PRO A 1 89 ? 37.039 27.304 9.528 1.00 32.14 86 PRO A O 1
ATOM 691 N N . ALA A 1 90 ? 36.706 25.080 9.453 1.00 31.35 87 ALA A N 1
ATOM 692 C CA . ALA A 1 90 ? 38.112 24.772 9.443 1.00 32.25 87 ALA A CA 1
ATOM 693 C C . ALA A 1 90 ? 38.779 25.513 8.308 1.00 32.69 87 ALA A C 1
ATOM 694 O O . ALA A 1 90 ? 39.811 26.173 8.477 1.00 31.18 87 ALA A O 1
ATOM 696 N N . LEU A 1 91 ? 38.164 25.402 7.138 1.00 33.91 88 LEU A N 1
ATOM 697 C CA . LEU A 1 91 ? 38.693 26.055 5.946 1.00 35.36 88 LEU A CA 1
ATOM 698 C C . LEU A 1 91 ? 37.821 27.223 5.514 1.00 35.66 88 LEU A C 1
ATOM 699 O O . LEU A 1 91 ? 38.051 27.829 4.482 1.00 36.19 88 LEU A O 1
ATOM 704 N N . LYS A 1 92 ? 36.845 27.544 6.352 1.00 35.73 89 LYS A N 1
ATOM 705 C CA . LYS A 1 92 ? 35.847 28.575 6.086 1.00 36.48 89 LYS A CA 1
ATOM 706 C C . LYS A 1 92 ? 35.204 28.427 4.689 1.00 35.55 89 LYS A C 1
ATOM 707 O O . LYS A 1 92 ? 35.056 29.395 3.977 1.00 37.14 89 LYS A O 1
ATOM 713 N N . ARG A 1 93 ? 34.797 27.217 4.329 1.00 34.15 90 ARG A N 1
ATOM 714 C CA . ARG A 1 93 ? 34.241 26.935 3.015 1.00 32.66 90 ARG A CA 1
ATOM 715 C C . ARG A 1 93 ? 32.777 26.600 3.165 1.00 30.40 90 ARG A C 1
ATOM 716 O O . ARG A 1 93 ? 32.392 25.774 3.996 1.00 29.73 90 ARG A O 1
ATOM 724 N N . VAL A 1 94 ? 31.961 27.248 2.351 1.00 28.74 91 VAL A N 1
ATOM 725 C CA . VAL A 1 94 ? 30.556 26.941 2.270 1.00 27.80 91 VAL A CA 1
ATOM 726 C C . VAL A 1 94 ? 30.377 25.963 1.138 1.00 28.11 91 VAL A C 1
ATOM 727 O O . VAL A 1 94 ? 30.852 26.203 0.029 1.00 28.91 91 VAL A O 1
ATOM 731 N N . LYS A 1 95 ? 29.750 24.832 1.411 1.00 28.72 92 LYS A N 1
ATOM 732 C CA . LYS A 1 95 ? 29.424 23.918 0.334 1.00 29.83 92 LYS A CA 1
ATOM 733 C C . LYS A 1 95 ? 27.933 23.832 0.088 1.00 28.11 92 LYS A C 1
ATOM 734 O O . LYS A 1 95 ? 27.175 23.596 1.012 1.00 28.24 92 LYS A O 1
ATOM 740 N N . ARG A 1 96 ? 27.524 24.016 -1.166 1.00 26.86 93 ARG A N 1
ATOM 741 C CA . ARG A 1 96 ? 26.132 23.738 -1.572 1.00 27.26 93 ARG A CA 1
ATOM 742 C C . ARG A 1 96 ? 25.894 22.235 -1.554 1.00 26.55 93 ARG A C 1
ATOM 743 O O . ARG A 1 96 ? 26.733 21.472 -2.026 1.00 26.23 93 ARG A O 1
ATOM 751 N N . ILE A 1 97 ? 24.763 21.805 -1.009 1.00 26.58 94 ILE A N 1
ATOM 752 C CA . ILE A 1 97 ? 24.429 20.398 -0.969 1.00 27.91 94 ILE A CA 1
ATOM 753 C C . ILE A 1 97 ? 23.535 20.189 -2.160 1.00 29.29 94 ILE A C 1
ATOM 754 O O . ILE A 1 97 ? 22.467 20.790 -2.233 1.00 30.76 94 ILE A O 1
ATOM 759 N N . SER A 1 98 ? 23.995 19.389 -3.106 1.00 30.04 95 SER A N 1
ATOM 760 C CA . SER A 1 98 ? 23.240 19.107 -4.316 1.00 31.40 95 SER A CA 1
ATOM 761 C C . SER A 1 98 ? 21.958 18.353 -4.004 1.00 31.52 95 SER A C 1
ATOM 762 O O . SER A 1 98 ? 21.955 17.445 -3.180 1.00 31.80 95 SER A O 1
ATOM 765 N N . SER A 1 99 ? 20.879 18.688 -4.689 1.00 31.43 96 SER A N 1
ATOM 766 C CA . SER A 1 99 ? 19.615 18.017 -4.423 1.00 32.59 96 SER A CA 1
ATOM 767 C C . SER A 1 99 ? 19.654 16.529 -4.785 1.00 32.51 96 SER A C 1
ATOM 768 O O . SER A 1 99 ? 18.922 15.729 -4.209 1.00 32.99 96 SER A O 1
ATOM 771 N N . ARG A 1 100 ? 20.503 16.157 -5.742 1.00 32.67 97 ARG A N 1
ATOM 772 C CA . ARG A 1 100 ? 20.698 14.747 -6.078 1.00 33.75 97 ARG A CA 1
ATOM 773 C C . ARG A 1 100 ? 21.246 13.956 -4.865 1.00 32.22 97 ARG A C 1
ATOM 774 O O . ARG A 1 100 ? 21.068 12.736 -4.791 1.00 32.36 97 ARG A O 1
ATOM 782 N N . ASN A 1 101 ? 21.866 14.675 -3.923 1.00 30.56 98 ASN A N 1
ATOM 783 C CA . ASN A 1 101 ? 22.431 14.150 -2.663 1.00 30.08 98 ASN A CA 1
ATOM 784 C C . ASN A 1 101 ? 21.603 14.417 -1.359 1.00 29.49 98 ASN A C 1
ATOM 785 O O . ASN A 1 101 ? 22.074 14.165 -0.238 1.00 29.63 98 ASN A O 1
ATOM 790 N N . LYS A 1 102 ? 20.380 14.910 -1.510 1.00 28.79 99 LYS A N 1
ATOM 791 C CA . LYS A 1 102 ? 19.526 15.206 -0.371 1.00 28.73 99 LYS A CA 1
ATOM 792 C C . LYS A 1 102 ? 19.261 14.015 0.544 1.00 28.69 99 LYS A C 1
ATOM 793 O O . LYS A 1 102 ? 18.927 14.212 1.729 1.00 28.30 99 LYS A O 1
ATOM 799 N N . SER A 1 103 ? 19.396 12.788 0.028 1.00 28.13 100 SER A N 1
ATOM 800 C CA . SER A 1 103 ? 19.037 11.609 0.825 1.00 28.08 100 SER A CA 1
ATOM 801 C C . SER A 1 103 ? 20.139 11.212 1.791 1.00 28.55 100 SER A C 1
ATOM 802 O O . SER A 1 103 ? 19.934 10.368 2.652 1.00 28.32 100 SER A O 1
ATOM 805 N N . GLY A 1 104 ? 21.311 11.809 1.630 1.00 28.64 101 GLY A N 1
ATOM 806 C CA . GLY A 1 104 ? 22.449 11.463 2.455 1.00 29.37 101 GLY A CA 1
ATOM 807 C C . GLY A 1 104 ? 22.314 11.944 3.893 1.00 28.69 101 GLY A C 1
ATOM 808 O O . GLY A 1 104 ? 21.569 12.876 4.169 1.00 28.26 101 GLY A O 1
ATOM 809 N N . PRO A 1 105 ? 23.054 11.307 4.817 1.00 29.66 102 PRO A N 1
ATOM 810 C CA . PRO A 1 105 ? 22.975 11.681 6.217 1.00 30.14 102 PRO A CA 1
ATOM 811 C C . PRO A 1 105 ? 23.601 13.033 6.516 1.00 29.95 102 PRO A C 1
ATOM 812 O O . PRO A 1 105 ? 24.644 13.418 5.943 1.00 30.37 102 PRO A O 1
ATOM 816 N N . PHE A 1 106 ? 22.941 13.740 7.412 1.00 29.85 103 PHE A N 1
ATOM 817 C CA . PHE A 1 106 ? 23.422 14.991 7.922 1.00 29.75 103 PHE A CA 1
ATOM 818 C C . PHE A 1 106 ? 24.284 14.74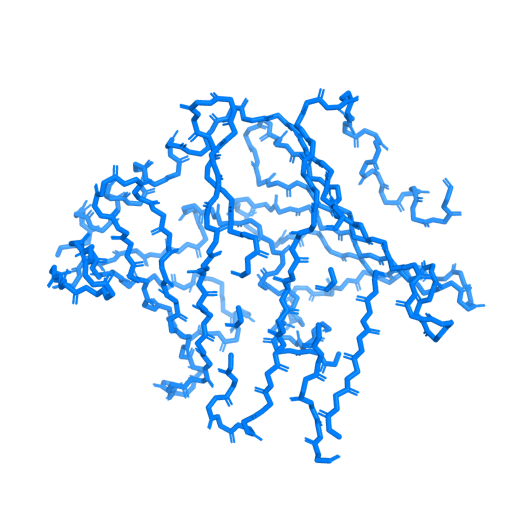1 9.163 1.00 29.76 103 PHE A C 1
ATOM 819 O O . PHE A 1 106 ? 23.793 14.218 10.183 1.00 28.59 103 PHE A O 1
ATOM 843 N N . GLY A 1 108 ? 26.571 12.617 10.127 1.00 28.83 105 GLY A N 1
ATOM 844 C CA . GLY A 1 108 ? 26.661 11.279 10.730 1.00 28.33 105 GLY A CA 1
ATOM 845 C C . GLY A 1 108 ? 25.439 10.819 11.522 1.00 28.31 105 GLY A C 1
ATOM 846 O O . GLY A 1 108 ? 25.485 9.770 12.194 1.00 28.42 105 GLY A O 1
ATOM 847 N N . SER A 1 109 ? 24.325 11.558 11.409 1.00 26.45 106 SER A N 1
ATOM 848 C CA . SER A 1 109 ? 23.110 11.268 12.189 1.00 25.41 106 SER A CA 1
ATOM 849 C C . SER A 1 109 ? 22.090 10.495 11.357 1.00 25.40 106 SER A C 1
ATOM 850 O O . SER A 1 109 ? 22.305 10.255 10.172 1.00 23.58 106 SER A O 1
ATOM 853 N N . GLU A 1 110 ? 20.943 10.189 11.951 1.00 24.98 107 GLU A N 1
ATOM 854 C CA . GLU A 1 110 ? 19.898 9.423 11.248 1.00 24.92 107 GLU A CA 1
ATOM 855 C C . GLU A 1 110 ? 18.912 10.353 10.566 1.00 24.57 107 GLU A C 1
ATOM 856 O O . GLU A 1 110 ? 17.877 9.915 10.073 1.00 24.97 107 GLU A O 1
ATOM 862 N N . PHE A 1 111 ? 19.209 11.655 10.587 1.00 24.86 108 PHE A N 1
ATOM 863 C CA . PHE A 1 111 ? 18.467 12.641 9.807 1.00 24.41 108 PHE A CA 1
ATOM 864 C C . PHE A 1 111 ? 19.250 12.825 8.489 1.00 25.24 108 PHE A C 1
ATOM 865 O O . PHE A 1 111 ? 20.473 12.991 8.522 1.00 23.92 108 PHE A O 1
ATOM 873 N N . ALA A 1 112 ? 18.541 12.730 7.358 1.00 25.48 109 ALA A N 1
ATOM 874 C CA . ALA A 1 112 ? 19.051 13.081 6.052 1.00 26.03 109 ALA A CA 1
ATOM 875 C C . ALA A 1 112 ? 18.936 14.587 5.820 1.00 26.78 109 ALA A C 1
ATOM 876 O O . ALA A 1 112 ? 18.191 15.313 6.545 1.00 26.59 109 ALA A O 1
ATOM 878 N N . TYR A 1 113 ? 19.647 15.061 4.794 1.00 26.22 110 TYR A N 1
ATOM 879 C CA . TYR A 1 113 ? 19.565 16.491 4.458 1.00 27.50 110 TYR A CA 1
ATOM 880 C C . TYR A 1 113 ? 18.103 16.852 4.151 1.00 27.05 110 TYR A C 1
ATOM 881 O O . TYR A 1 113 ? 17.598 17.918 4.547 1.00 27.15 110 TYR A O 1
ATOM 890 N N . GLU A 1 114 ? 17.400 15.923 3.491 1.00 26.81 111 GLU A N 1
ATOM 891 C CA . GLU A 1 114 ? 16.020 16.152 3.067 1.00 27.13 111 GLU A CA 1
ATOM 892 C C . GLU A 1 114 ? 15.066 16.189 4.257 1.00 26.63 111 GLU A C 1
ATOM 893 O O . GLU A 1 114 ? 13.983 16.748 4.118 1.00 27.24 111 GLU A O 1
ATOM 899 N N . ASP A 1 115 ? 15.484 15.693 5.427 1.00 26.84 112 ASP A N 1
ATOM 900 C CA . ASP A 1 115 ? 14.608 15.727 6.652 1.00 27.60 112 ASP A CA 1
ATOM 901 C C . ASP A 1 115 ? 14.687 17.075 7.341 1.00 28.66 112 ASP A C 1
ATOM 902 O O . ASP A 1 115 ? 13.893 17.369 8.228 1.00 29.05 112 ASP A O 1
ATOM 907 N N . LEU A 1 116 ? 15.648 17.898 6.922 1.00 29.76 113 LEU A N 1
ATOM 908 C CA . LEU A 1 116 ? 15.816 19.204 7.510 1.00 30.80 113 LEU A CA 1
ATOM 909 C C . LEU A 1 116 ? 15.210 20.325 6.657 1.00 31.59 113 LEU A C 1
ATOM 910 O O . LEU A 1 116 ? 15.638 21.494 6.759 1.00 32.70 113 LEU A O 1
ATOM 915 N N . SER A 1 117 ? 14.277 19.988 5.766 1.00 32.14 114 SER A N 1
ATOM 916 C CA . SER A 1 117 ? 13.412 21.026 5.219 1.00 31.98 114 SER A CA 1
ATOM 917 C C . SER A 1 117 ? 12.031 20.931 5.806 1.00 31.20 114 SER A C 1
ATOM 918 O O . SER A 1 117 ? 11.652 19.925 6.416 1.00 29.91 114 SER A O 1
ATOM 921 N N . SER A 1 118 ? 11.269 21.988 5.589 1.00 30.33 115 SER A N 1
ATOM 922 C CA . SER A 1 118 ? 9.966 22.088 6.199 1.00 30.28 115 SER A CA 1
ATOM 923 C C . SER A 1 118 ? 9.005 21.212 5.403 1.00 29.27 115 SER A C 1
ATOM 924 O O . SER A 1 118 ? 9.176 20.976 4.201 1.00 28.33 115 SER A O 1
ATOM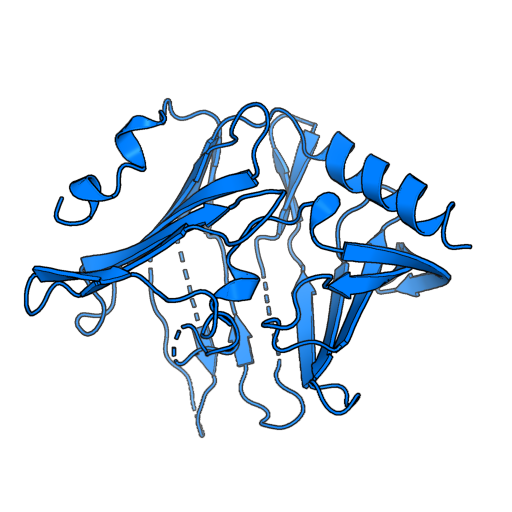 927 N N . PHE A 1 119 ? 7.999 20.709 6.100 1.00 29.27 116 PHE A N 1
ATOM 928 C CA . PHE A 1 119 ? 6.897 20.005 5.479 1.00 28.43 116 PHE A CA 1
ATOM 929 C C . PHE A 1 119 ? 6.084 20.948 4.561 1.00 28.26 116 PHE A C 1
ATOM 930 O O . PHE A 1 119 ? 5.637 22.018 4.971 1.00 28.50 116 PHE A O 1
ATOM 938 N N . GLU A 1 120 ? 5.933 20.572 3.310 1.00 28.29 117 GLU A N 1
ATOM 939 C CA . GLU A 1 120 ? 5.176 21.375 2.370 1.00 29.21 117 GLU A CA 1
ATOM 940 C C . GLU A 1 120 ? 4.299 20.399 1.635 1.00 29.13 117 GLU A C 1
ATOM 941 O O . GLU A 1 120 ? 4.747 19.296 1.311 1.00 29.89 117 GLU A O 1
ATOM 947 N N . ILE A 1 121 ? 3.051 20.804 1.394 1.00 28.16 118 ILE A N 1
ATOM 948 C CA . ILE A 1 121 ? 2.044 19.947 0.789 1.00 27.23 118 ILE A CA 1
ATOM 949 C C . ILE A 1 121 ? 2.495 19.640 -0.637 1.00 27.04 118 ILE A C 1
ATOM 950 O O . ILE A 1 121 ? 2.299 18.525 -1.116 1.00 26.91 118 ILE A O 1
ATOM 955 N N . GLU A 1 122 ? 3.122 20.613 -1.307 1.00 25.61 119 GLU A N 1
ATOM 956 C CA . GLU A 1 122 ? 3.502 20.460 -2.725 1.00 25.22 119 GLU A CA 1
ATOM 957 C C . GLU A 1 122 ? 4.604 19.401 -3.016 1.00 25.37 119 GLU A C 1
ATOM 958 O O . GLU A 1 122 ? 4.862 19.052 -4.176 1.00 25.71 119 GLU A O 1
ATOM 964 N N . LYS A 1 123 ? 5.250 18.913 -1.964 1.00 25.29 120 LYS A N 1
ATOM 965 C CA . LYS A 1 123 ? 6.360 17.971 -2.037 1.00 26.11 120 LYS A CA 1
ATOM 966 C C . LYS A 1 123 ? 5.876 16.525 -2.039 1.00 26.30 120 LYS A C 1
ATOM 967 O O . LYS A 1 123 ? 6.678 15.607 -2.241 1.00 25.87 120 LYS A O 1
ATOM 973 N N . TYR A 1 124 ? 4.579 16.309 -1.811 1.00 27.04 121 TYR A N 1
ATOM 974 C CA . TYR A 1 124 ? 4.041 14.917 -1.639 1.00 26.96 121 TYR A CA 1
ATOM 975 C C . TYR A 1 124 ? 2.704 14.731 -2.313 1.00 27.49 121 TYR A C 1
ATOM 976 O O . TYR A 1 124 ? 1.993 15.705 -2.574 1.00 26.86 121 TYR A O 1
ATOM 985 N N . ARG A 1 125 ? 2.386 13.457 -2.570 1.00 28.49 122 ARG A N 1
ATOM 986 C CA . ARG A 1 125 ? 1.029 12.966 -2.801 1.00 28.91 122 ARG A CA 1
ATOM 987 C C . ARG A 1 125 ? 0.542 12.260 -1.530 1.00 28.33 122 ARG A C 1
ATOM 988 O O . ARG A 1 125 ? 1.298 11.485 -0.905 1.00 28.01 122 ARG A O 1
ATOM 996 N N . PHE A 1 126 ? -0.709 12.531 -1.146 1.00 27.31 123 PHE A N 1
ATOM 997 C CA . PHE A 1 126 ? -1.253 12.090 0.150 1.00 27.27 123 PHE A CA 1
ATOM 998 C C . PHE A 1 126 ? -2.388 11.107 -0.016 1.00 27.20 123 PHE A C 1
ATOM 999 O O . PHE A 1 126 ? -3.103 11.127 -1.010 1.00 27.57 123 PHE A O 1
ATOM 1007 N N . ASN A 1 127 ? -2.535 10.248 0.978 1.00 27.72 124 ASN A N 1
ATOM 1008 C CA . ASN A 1 127 ? -3.556 9.191 0.989 1.00 27.47 124 ASN A CA 1
ATOM 1009 C C . ASN A 1 127 ? -3.907 8.821 2.425 1.00 26.90 124 ASN A C 1
ATOM 1010 O O . ASN A 1 127 ? -3.053 8.358 3.181 1.00 27.80 124 ASN A O 1
ATOM 1015 N N . HIS A 1 128 ? -5.153 9.034 2.814 1.00 26.03 125 HIS A N 1
ATOM 1016 C CA . HIS A 1 128 ? -5.607 8.603 4.125 1.00 25.49 125 HIS A CA 1
ATOM 1017 C C . HIS A 1 128 ? -5.789 7.073 4.100 1.00 25.30 125 HIS A C 1
ATOM 1018 O O . HIS A 1 128 ? -6.452 6.543 3.225 1.00 25.15 125 HIS A O 1
ATOM 1025 N N . LEU A 1 129 ? -5.194 6.391 5.066 1.00 25.51 126 LEU A N 1
ATOM 1026 C CA . LEU A 1 129 ? -5.288 4.938 5.200 1.00 25.74 126 LEU A CA 1
ATOM 1027 C C . LEU A 1 129 ? -6.410 4.517 6.145 1.00 26.48 126 LEU A C 1
ATOM 1028 O O . LEU A 1 129 ? -7.254 3.703 5.775 1.00 26.29 126 LEU A O 1
ATOM 1033 N N . LYS A 1 130 ? -6.408 5.058 7.372 1.00 26.66 127 LYS A N 1
ATOM 1034 C CA . LYS A 1 130 ? -7.347 4.638 8.415 1.00 27.01 127 LYS A CA 1
ATOM 1035 C C . LYS A 1 130 ? -7.145 5.498 9.650 1.00 27.84 127 LYS A C 1
ATOM 1036 O O . LYS A 1 130 ? -6.202 6.296 9.715 1.00 26.08 127 LYS A O 1
ATOM 1042 N N . ASP A 1 131 ? -8.052 5.332 10.620 1.00 28.24 128 ASP A N 1
ATOM 1043 C CA . ASP A 1 131 ? -7.941 5.956 11.932 1.00 30.08 128 ASP A CA 1
ATOM 1044 C C . ASP A 1 131 ? -7.335 4.928 12.870 1.00 30.91 128 ASP A C 1
ATOM 1045 O O . ASP A 1 131 ? -7.457 3.722 12.654 1.00 31.41 128 ASP A O 1
ATOM 1050 N N . GLU A 1 132 ? -6.697 5.393 13.923 1.00 31.74 129 GLU A N 1
ATOM 1051 C CA . GLU A 1 132 ? -6.080 4.483 14.870 1.00 34.91 129 GLU A CA 1
ATOM 1052 C C . GLU A 1 132 ? -6.034 5.180 16.216 1.00 34.86 129 GLU A C 1
ATOM 1053 O O . GLU A 1 132 ? -6.204 6.407 16.291 1.00 34.02 129 GLU A O 1
ATOM 1059 N N . LYS A 1 133 ? -5.835 4.384 17.265 1.00 35.65 130 LYS A N 1
ATOM 1060 C CA . LYS A 1 133 ? -5.512 4.896 18.579 1.00 36.94 130 LYS A CA 1
ATOM 1061 C C . LYS A 1 133 ? -4.033 4.632 18.791 1.00 37.07 130 LYS A C 1
ATOM 1062 O O . LYS A 1 133 ? -3.581 3.513 18.654 1.00 37.99 130 LYS A O 1
ATOM 1068 N N . PHE A 1 134 ? -3.271 5.676 19.081 1.00 37.60 131 PHE A N 1
ATOM 1069 C CA . PHE A 1 134 ? -1.829 5.562 19.258 1.00 37.71 131 PHE A CA 1
ATOM 1070 C C . PHE A 1 134 ? -1.406 6.380 20.475 1.00 38.56 131 PHE A C 1
ATOM 1071 O O . PHE A 1 134 ? -1.778 7.549 20.608 1.00 38.96 131 PHE A O 1
ATOM 1079 N N . ASN A 1 135 ? -0.655 5.760 21.381 1.00 39.51 132 ASN A N 1
ATOM 1080 C CA . ASN A 1 135 ? -0.266 6.420 22.627 1.00 40.73 132 ASN A CA 1
ATOM 1081 C C . ASN A 1 135 ? -1.464 7.091 23.317 1.00 40.77 132 ASN A C 1
ATOM 1082 O O . ASN A 1 135 ? -1.372 8.233 23.796 1.00 40.87 132 ASN A O 1
ATOM 1087 N N . GLY A 1 136 ? -2.585 6.366 23.333 1.00 39.98 133 GLY A N 1
ATOM 1088 C CA . GLY A 1 136 ? -3.840 6.869 23.865 1.00 39.44 133 GLY A CA 1
ATOM 1089 C C . GLY A 1 136 ? -4.444 8.122 23.253 1.00 38.73 133 GLY A C 1
ATOM 1090 O O . GLY A 1 136 ? -5.280 8.765 23.885 1.00 38.73 133 GLY A O 1
ATOM 1091 N N . GLN A 1 137 ? -4.043 8.476 22.038 1.00 37.09 134 GLN A N 1
ATOM 1092 C CA . GLN A 1 137 ? -4.688 9.580 21.338 1.00 36.74 134 GLN A CA 1
ATOM 1093 C C . GLN A 1 137 ? -5.371 9.012 20.094 1.00 35.28 134 GLN A C 1
ATOM 1094 O O . GLN A 1 137 ? -4.838 8.110 19.467 1.00 35.25 134 GLN A O 1
ATOM 1100 N N . ASP A 1 138 ? -6.537 9.525 19.726 1.00 33.75 135 ASP A N 1
ATOM 1101 C CA . ASP A 1 138 ? -7.100 9.240 18.395 1.00 32.67 135 ASP A CA 1
ATOM 1102 C C . ASP A 1 138 ? -6.229 9.906 17.316 1.00 31.62 135 ASP A C 1
ATOM 1103 O O . ASP A 1 138 ? -5.946 11.126 17.392 1.00 30.11 135 ASP A O 1
ATOM 1108 N N . VAL A 1 139 ? -5.826 9.115 16.311 1.00 30.06 136 VAL A N 1
ATOM 1109 C CA . VAL A 1 139 ? -4.968 9.621 15.215 1.00 28.82 136 VAL A CA 1
ATOM 1110 C C . VAL A 1 139 ? -5.529 9.289 13.829 1.00 28.82 136 VAL A C 1
ATOM 1111 O O . VAL A 1 139 ? -6.261 8.304 13.664 1.00 27.79 136 VAL A O 1
ATOM 1115 N N . PHE A 1 140 ? -5.183 10.118 12.842 1.00 27.75 137 PHE A N 1
ATOM 1116 C CA . PHE A 1 140 ? -5.301 9.733 11.429 1.00 27.45 137 PHE A CA 1
ATOM 1117 C C . PHE A 1 140 ? -4.005 9.029 11.090 1.00 26.90 137 PHE A C 1
ATOM 1118 O O . PHE A 1 140 ? -2.946 9.463 11.514 1.00 26.27 137 PHE A O 1
ATOM 1126 N N . VAL A 1 141 ? -4.087 7.946 10.337 1.00 26.23 138 VAL A N 1
ATOM 1127 C CA . VAL A 1 141 ? -2.904 7.372 9.683 1.00 26.87 138 VAL A CA 1
ATOM 1128 C C . VAL A 1 141 ? -2.958 7.680 8.196 1.00 27.69 138 VAL A C 1
ATOM 1129 O O . VAL A 1 141 ? -3.912 7.310 7.508 1.00 27.46 138 VAL A O 1
ATOM 1133 N N . LEU A 1 142 ? -1.963 8.411 7.709 1.00 28.50 139 LEU A N 1
ATOM 1134 C CA . LEU A 1 142 ? -1.892 8.686 6.284 1.00 30.51 139 LEU A CA 1
ATOM 1135 C C . LEU A 1 142 ? -0.525 8.522 5.667 1.00 29.01 139 LEU A C 1
ATOM 1136 O O . LEU A 1 142 ? 0.501 8.628 6.325 1.00 29.76 139 LEU A O 1
ATOM 1141 N N . GLU A 1 143 ? -0.539 8.297 4.374 1.00 28.82 140 GLU A N 1
ATOM 1142 C CA . GLU A 1 143 ? 0.658 8.076 3.593 1.00 29.30 140 GLU A CA 1
ATOM 1143 C C . GLU A 1 143 ? 1.016 9.335 2.816 1.00 28.90 140 GLU A C 1
ATOM 1144 O O . GLU A 1 143 ? 0.129 10.001 2.273 1.00 27.68 140 GLU A O 1
ATOM 1150 N N . GLN A 1 144 ? 2.305 9.667 2.771 1.00 27.44 141 GLN A N 1
ATOM 1151 C CA . GLN A 1 144 ? 2.771 10.738 1.922 1.00 27.69 141 GLN A CA 1
ATOM 1152 C C . GLN A 1 144 ? 3.941 10.222 1.082 1.00 27.51 141 GLN A C 1
ATOM 1153 O O . GLN A 1 144 ? 4.904 9.660 1.605 1.00 26.95 141 GLN A O 1
ATOM 1159 N N . ILE A 1 145 ? 3.802 10.388 -0.227 1.00 26.68 142 ILE A 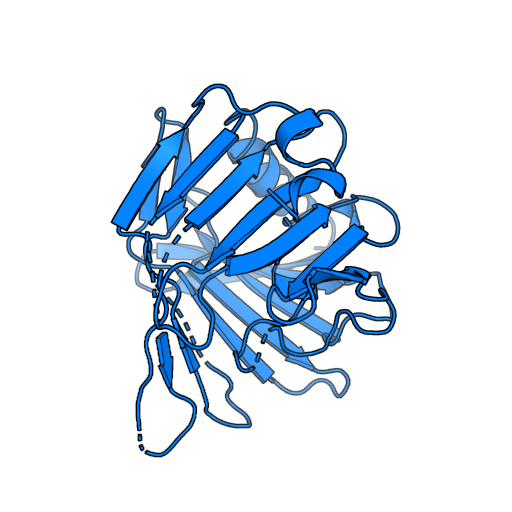N 1
ATOM 1160 C CA . ILE A 1 145 ? 4.764 9.899 -1.188 1.00 27.77 142 ILE A CA 1
ATOM 1161 C C . ILE A 1 145 ? 5.464 11.123 -1.769 1.00 28.37 142 ILE A C 1
ATOM 1162 O O . ILE A 1 145 ? 4.790 12.032 -2.253 1.00 27.43 142 ILE A O 1
ATOM 1167 N N . PRO A 1 146 ? 6.809 11.177 -1.647 1.00 29.07 143 PRO A N 1
ATOM 1168 C CA . PRO A 1 146 ? 7.586 12.307 -2.138 1.00 29.26 143 PRO A CA 1
ATOM 1169 C C . PRO A 1 146 ? 7.543 12.300 -3.639 1.00 29.36 143 PRO A C 1
ATOM 1170 O O . PRO A 1 146 ? 7.702 11.239 -4.254 1.00 28.54 143 PRO A O 1
ATOM 1174 N N . THR A 1 147 ? 7.241 13.466 -4.212 1.00 29.91 144 THR A N 1
ATOM 1175 C CA . THR A 1 147 ? 7.176 13.617 -5.649 1.00 30.90 144 THR A CA 1
ATOM 1176 C C . THR A 1 147 ? 8.568 13.658 -6.280 1.00 30.87 144 THR A C 1
ATOM 1177 O O . THR A 1 147 ? 8.700 13.432 -7.476 1.00 31.01 144 THR A O 1
ATOM 1181 N N . ASP A 1 148 ? 9.593 13.969 -5.477 1.00 31.22 145 ASP A N 1
ATOM 1182 C CA . ASP A 1 148 ? 10.988 14.087 -5.959 1.00 30.73 145 ASP A CA 1
ATOM 1183 C C . ASP A 1 148 ? 11.673 12.732 -6.037 1.00 30.47 145 ASP A C 1
ATOM 1184 O O . ASP A 1 148 ? 11.876 12.065 -5.035 1.00 30.15 145 ASP A O 1
ATOM 1189 N N . LYS A 1 149 ? 12.098 12.356 -7.230 1.00 30.68 146 LYS A N 1
ATOM 1190 C CA . LYS A 1 149 ? 12.809 11.090 -7.434 1.00 30.67 146 LYS A CA 1
ATOM 1191 C C . LYS A 1 149 ? 14.153 11.012 -6.664 1.00 29.27 146 LYS A C 1
ATOM 1192 O O . LYS A 1 149 ? 14.711 9.925 -6.493 1.00 29.13 146 LYS A O 1
ATOM 1198 N N . ASN A 1 150 ? 14.678 12.154 -6.231 1.00 27.87 147 ASN A N 1
ATOM 1199 C CA . ASN A 1 150 ? 15.904 12.178 -5.432 1.00 27.76 147 ASN A CA 1
ATOM 1200 C C . ASN A 1 150 ? 15.712 11.844 -3.943 1.00 27.41 147 ASN A C 1
ATOM 1201 O O . ASN A 1 150 ? 16.680 11.633 -3.213 1.00 28.20 147 ASN A O 1
ATOM 1206 N N . SER A 1 151 ? 14.470 11.813 -3.484 1.00 27.00 148 SER A N 1
ATOM 1207 C CA . SER A 1 151 ? 14.217 11.405 -2.112 1.00 26.70 148 SER A CA 1
ATOM 1208 C C . SER A 1 151 ? 14.774 9.996 -1.823 1.00 26.09 148 SER A C 1
ATOM 1209 O O . SER A 1 151 ? 14.681 9.117 -2.677 1.00 25.45 148 SER A O 1
ATOM 1212 N N . GLY A 1 152 ? 15.292 9.792 -0.607 1.00 25.32 149 GLY A N 1
ATOM 1213 C CA . GLY A 1 152 ? 15.671 8.468 -0.149 1.00 24.74 149 GLY A CA 1
ATOM 1214 C C . GLY A 1 152 ? 14.452 7.589 0.161 1.00 24.73 149 GLY A C 1
ATOM 1215 O O . GLY A 1 152 ? 14.605 6.406 0.422 1.00 23.73 149 GLY A O 1
ATOM 1216 N N . TYR A 1 153 ? 13.246 8.159 0.114 1.00 24.15 150 TYR A N 1
ATOM 1217 C CA . TYR A 1 153 ? 12.034 7.428 0.535 1.00 25.27 150 TYR A CA 1
ATOM 1218 C C . TYR A 1 153 ? 11.065 7.136 -0.615 1.00 25.33 150 TYR A C 1
ATOM 1219 O O . TYR A 1 153 ? 10.847 7.987 -1.461 1.00 25.19 150 TYR A O 1
ATOM 1228 N N . THR A 1 154 ? 10.521 5.918 -0.643 1.00 25.63 151 THR A N 1
ATOM 1229 C CA . THR A 1 154 ? 9.344 5.626 -1.468 1.00 27.06 151 THR A CA 1
ATOM 1230 C C . THR A 1 154 ? 8.076 6.227 -0.859 1.00 27.37 151 THR A C 1
ATOM 1231 O O . THR A 1 154 ? 7.170 6.626 -1.585 1.00 27.62 151 THR A O 1
ATOM 1235 N N . LYS A 1 155 ? 8.015 6.294 0.469 1.00 27.12 152 LYS A N 1
ATOM 1236 C CA . LYS A 1 155 ? 6.842 6.829 1.167 1.00 27.52 152 LYS A CA 1
ATOM 1237 C C . LYS A 1 155 ? 7.148 7.036 2.644 1.00 28.14 152 LYS A C 1
ATOM 1238 O O . LYS A 1 155 ? 8.100 6.462 3.195 1.00 28.23 152 LYS A O 1
ATOM 1244 N N . GLN A 1 156 ? 6.350 7.889 3.277 1.00 28.54 153 GLN A N 1
ATOM 1245 C CA . GLN A 1 156 ? 6.314 7.980 4.717 1.00 28.88 153 GLN A CA 1
ATOM 1246 C C . GLN A 1 156 ? 4.881 7.715 5.162 1.00 29.06 153 GLN A C 1
ATOM 1247 O O . GLN A 1 156 ? 3.926 8.063 4.434 1.00 28.26 153 GLN A O 1
ATOM 1253 N N . VAL A 1 157 ? 4.729 7.091 6.335 1.00 28.70 154 VAL A N 1
ATOM 1254 C CA . VAL A 1 157 ? 3.398 6.934 6.964 1.00 27.15 154 VAL A CA 1
ATOM 1255 C C . VAL A 1 157 ? 3.397 7.754 8.254 1.00 27.22 154 VAL A C 1
ATOM 1256 O O . VAL A 1 157 ? 4.272 7.580 9.127 1.00 26.86 154 VAL A O 1
ATOM 1260 N N . VAL A 1 158 ? 2.422 8.653 8.363 1.00 25.32 155 VAL A N 1
ATOM 1261 C CA . VAL A 1 158 ? 2.345 9.596 9.458 1.00 24.74 155 VAL A CA 1
ATOM 1262 C C . VAL A 1 158 ? 1.141 9.256 10.313 1.00 24.16 155 VAL A C 1
ATOM 1263 O O . VAL A 1 158 ? 0.031 9.139 9.795 1.00 23.57 155 VAL A O 1
ATOM 1267 N N . TRP A 1 159 ? 1.371 9.143 11.615 1.00 24.09 156 TRP A N 1
ATOM 1268 C CA . TRP A 1 159 ? 0.311 9.097 12.613 1.00 24.46 156 TRP A CA 1
ATOM 1269 C C . TRP A 1 159 ? 0.086 10.518 13.106 1.00 24.62 156 TRP A C 1
ATOM 1270 O O . TRP A 1 159 ? 0.953 11.108 13.731 1.00 23.74 156 TRP A O 1
ATOM 1281 N N . LEU A 1 160 ? -1.081 11.070 12.841 1.00 24.86 157 LEU A N 1
ATOM 1282 C CA . LEU A 1 160 ? -1.311 12.507 13.049 1.00 25.92 157 LEU A CA 1
ATOM 1283 C C . LEU A 1 160 ? -2.499 12.645 14.024 1.00 25.97 157 LEU A C 1
ATOM 1284 O O . LEU A 1 160 ? -3.580 12.096 13.766 1.00 25.52 157 LEU A O 1
ATOM 1289 N N . ASP A 1 161 ? -2.292 13.314 15.153 1.00 25.23 158 ASP A N 1
ATOM 1290 C CA . ASP A 1 161 ? -3.363 13.321 16.161 1.00 26.33 158 ASP A CA 1
ATOM 1291 C C . ASP A 1 161 ? -4.568 14.144 15.689 1.00 25.30 158 ASP A C 1
ATOM 1292 O O . ASP A 1 161 ? -4.414 15.177 15.045 1.00 24.58 158 ASP A O 1
ATOM 1297 N N . LYS A 1 162 ? -5.765 13.666 15.995 1.00 25.60 159 LYS A N 1
ATOM 1298 C CA . LYS A 1 162 ? -6.977 14.306 15.507 1.00 26.03 159 LYS A CA 1
ATOM 1299 C C . LYS A 1 162 ? -7.272 15.622 16.184 1.00 26.33 159 LYS A C 1
ATOM 1300 O O . LYS A 1 162 ? -7.967 16.465 15.604 1.00 26.16 159 LYS A O 1
ATOM 1306 N N . ALA A 1 163 ? -6.748 15.808 17.398 1.00 26.68 160 ALA A N 1
ATOM 1307 C CA . ALA A 1 163 ? -7.106 17.010 18.169 1.00 26.91 160 ALA A CA 1
ATOM 1308 C C . ALA A 1 163 ? -6.337 18.233 17.709 1.00 26.18 160 ALA A C 1
ATOM 1309 O O . ALA A 1 163 ? -6.891 19.352 17.590 1.00 25.45 160 ALA A O 1
ATOM 1311 N N . HIS A 1 164 ? -5.051 18.022 17.470 1.00 25.90 161 HIS A N 1
ATOM 1312 C CA . HIS A 1 164 ? -4.147 19.131 17.187 1.00 26.24 161 HIS A CA 1
ATOM 1313 C C . HIS A 1 164 ? -3.443 19.005 15.845 1.00 26.38 161 HIS A C 1
ATOM 1314 O O . HIS A 1 164 ? -2.686 19.901 15.433 1.00 25.55 161 HIS A O 1
ATOM 1321 N N . TYR A 1 165 ? -3.701 17.893 15.142 1.00 26.80 162 TYR A N 1
ATOM 1322 C CA . TYR A 1 165 ? -3.051 17.636 13.834 1.00 26.96 162 TYR A CA 1
ATOM 1323 C C . TYR A 1 165 ? -1.505 17.747 13.900 1.00 27.05 162 TYR A C 1
ATOM 1324 O O . TYR A 1 165 ? -0.856 18.301 13.002 1.00 27.70 162 TYR A O 1
ATOM 1333 N N . ARG A 1 166 ? -0.938 17.203 14.965 1.00 27.23 163 ARG A N 1
ATOM 1334 C CA . ARG A 1 166 ? 0.499 17.097 15.139 1.00 27.53 163 ARG A CA 1
ATOM 1335 C C . ARG A 1 166 ? 0.959 15.672 14.779 1.00 27.29 163 ARG A C 1
ATOM 1336 O O . ARG A 1 166 ? 0.272 14.704 15.117 1.00 27.52 163 ARG A O 1
ATOM 1344 N N . PRO A 1 167 ? 2.129 15.537 14.108 1.00 27.72 164 PRO A N 1
ATOM 1345 C CA . PRO A 1 167 ? 2.709 14.180 13.952 1.00 27.07 164 PRO A CA 1
ATOM 1346 C C . PRO A 1 167 ? 3.119 13.605 15.296 1.00 26.69 164 PRO A C 1
ATOM 1347 O O . PRO A 1 167 ? 3.771 14.297 16.078 1.00 25.28 164 PRO A O 1
ATOM 1351 N N . LEU A 1 168 ? 2.733 12.348 15.543 1.00 25.96 165 LEU A N 1
ATOM 1352 C CA . LEU A 1 168 ? 3.155 11.621 16.727 1.00 26.21 165 LEU A CA 1
ATOM 1353 C C . LEU A 1 168 ? 4.253 10.652 16.350 1.00 26.57 165 LEU A C 1
ATOM 1354 O O . LEU A 1 168 ? 5.164 10.436 17.140 1.00 25.02 165 LEU A O 1
ATOM 1359 N N . LYS A 1 169 ? 4.176 10.110 15.122 1.00 25.87 166 LYS A N 1
ATOM 1360 C CA . LYS A 1 169 ? 5.159 9.162 14.623 1.00 26.73 166 LYS A CA 1
ATOM 1361 C C . LYS A 1 169 ? 5.185 9.199 13.100 1.00 25.98 166 LYS A C 1
ATOM 1362 O O . LYS A 1 169 ? 4.157 9.343 12.454 1.00 26.04 166 LYS A O 1
ATOM 1368 N N . VAL A 1 170 ? 6.366 9.079 12.521 1.00 25.77 167 VAL A N 1
ATOM 1369 C CA . VAL A 1 170 ? 6.494 9.022 11.079 1.00 24.71 167 VAL A CA 1
ATOM 1370 C C . VAL A 1 170 ? 7.392 7.832 10.782 1.00 23.86 167 VAL A C 1
ATOM 1371 O O . VAL A 1 170 ? 8.532 7.757 11.289 1.00 22.78 167 VAL A O 1
ATOM 1375 N N . GLU A 1 171 ? 6.871 6.880 10.008 1.00 23.92 168 GLU A N 1
ATOM 1376 C CA . GLU A 1 171 ? 7.675 5.751 9.544 1.00 24.81 168 GLU A CA 1
ATOM 1377 C C . GLU A 1 171 ? 8.131 6.037 8.121 1.00 25.45 168 GLU A C 1
ATOM 1378 O O . GLU A 1 171 ? 7.336 6.454 7.303 1.00 25.94 168 GLU A O 1
ATOM 1384 N N . PHE A 1 172 ? 9.408 5.821 7.836 1.00 25.70 169 PHE A N 1
ATOM 1385 C CA . PHE A 1 172 ? 9.996 6.135 6.533 1.00 24.99 169 PHE A CA 1
ATOM 1386 C C . PHE A 1 172 ? 10.371 4.817 5.863 1.00 25.00 169 PHE A C 1
ATOM 1387 O O . PHE A 1 172 ? 10.991 3.973 6.485 1.00 23.57 169 PHE A O 1
ATOM 1395 N N . TYR A 1 173 ? 10.025 4.673 4.582 1.00 26.35 170 TYR A N 1
ATOM 1396 C CA . TYR A 1 173 ? 10.346 3.471 3.799 1.00 26.84 170 TYR A CA 1
ATOM 1397 C C . TYR A 1 173 ? 11.361 3.846 2.741 1.00 27.65 170 TYR A C 1
ATOM 1398 O O . TYR A 1 173 ? 11.251 4.910 2.131 1.00 28.01 170 TYR A O 1
ATOM 1407 N N . ASP A 1 174 ? 12.319 2.957 2.507 1.00 27.17 171 ASP A N 1
ATOM 1408 C CA . ASP A 1 174 ? 13.445 3.270 1.643 1.00 27.75 171 ASP A CA 1
ATOM 1409 C C . ASP A 1 174 ? 13.088 3.023 0.196 1.00 26.86 171 ASP A C 1
ATOM 1410 O O . ASP A 1 174 ? 11.957 2.684 -0.113 1.00 26.71 171 ASP A O 1
ATOM 1415 N N . ARG A 1 175 ? 14.060 3.188 -0.690 1.00 27.97 172 ARG A N 1
ATOM 1416 C CA . ARG A 1 175 ? 13.813 3.076 -2.129 1.00 28.52 172 ARG A CA 1
ATOM 1417 C C . ARG A 1 175 ? 13.391 1.688 -2.588 1.00 29.49 172 ARG A C 1
ATOM 1418 O O . ARG A 1 175 ? 12.813 1.521 -3.683 1.00 29.88 172 ARG A O 1
ATOM 1426 N N . LYS A 1 176 ? 13.704 0.692 -1.768 1.00 29.99 173 LYS A N 1
ATOM 1427 C CA . LYS A 1 176 ? 13.315 -0.687 -2.041 1.00 31.17 173 LYS A CA 1
ATOM 1428 C C . LYS A 1 176 ? 11.970 -1.054 -1.437 1.00 30.19 173 LYS A C 1
ATOM 1429 O O . LYS A 1 176 ? 11.519 -2.165 -1.612 1.00 31.39 173 LYS A O 1
ATOM 1435 N N . GLY A 1 177 ? 11.342 -0.152 -0.690 1.00 30.37 174 GLY A N 1
ATOM 1436 C CA . GLY A 1 177 ? 10.061 -0.447 -0.047 1.00 29.11 174 GLY A CA 1
ATOM 1437 C C . GLY A 1 177 ? 10.120 -0.944 1.394 1.00 28.35 174 GLY A C 1
ATOM 1438 O O . GLY A 1 177 ? 9.097 -1.207 2.001 1.00 28.51 174 GLY A O 1
ATOM 1439 N N . ALA A 1 178 ? 11.312 -1.060 1.956 1.00 27.84 175 ALA A N 1
ATOM 1440 C CA . ALA A 1 178 ? 11.465 -1.623 3.286 1.00 26.38 175 ALA A CA 1
ATOM 1441 C C . ALA A 1 178 ? 11.420 -0.527 4.319 1.00 26.95 175 ALA A C 1
ATOM 1442 O O . ALA A 1 178 ? 11.919 0.589 4.077 1.00 26.35 175 ALA A O 1
ATOM 1444 N N . LEU A 1 179 ? 10.814 -0.835 5.474 1.00 26.39 176 LEU A N 1
ATOM 1445 C CA . LEU A 1 179 ? 10.816 0.090 6.592 1.00 25.46 176 LEU A CA 1
ATOM 1446 C C . LEU A 1 179 ? 12.258 0.441 6.947 1.00 25.06 176 LEU A C 1
ATOM 1447 O O . LEU A 1 179 ? 13.096 -0.433 7.201 1.00 24.16 176 LEU A O 1
ATOM 1452 N N . LEU A 1 180 ? 12.551 1.728 6.948 1.00 23.57 177 LEU A N 1
ATOM 1453 C CA . LEU A 1 180 ? 13.928 2.169 7.199 1.00 23.58 177 LEU A CA 1
ATOM 1454 C C . LEU A 1 180 ? 14.146 2.695 8.607 1.00 23.13 177 LEU A C 1
ATOM 1455 O O . LEU A 1 180 ? 15.061 2.254 9.302 1.00 22.39 177 LEU A O 1
ATOM 1460 N N . LYS A 1 181 ? 13.310 3.644 9.010 1.00 23.57 178 LYS A N 1
ATOM 1461 C CA . LYS A 1 181 ? 13.532 4.407 10.250 1.00 24.69 178 LYS A CA 1
ATOM 1462 C C . LYS A 1 181 ? 12.215 5.005 10.736 1.00 24.25 178 LYS A C 1
ATOM 1463 O O . LYS A 1 181 ? 11.284 5.199 9.942 1.00 24.65 178 LYS A O 1
ATOM 1469 N N . THR A 1 182 ? 12.134 5.290 12.033 1.00 24.39 179 THR A N 1
ATOM 1470 C CA . THR A 1 182 ? 10.937 5.917 12.613 1.00 23.99 179 THR A CA 1
ATOM 1471 C C . THR A 1 182 ? 11.294 7.183 13.347 1.00 24.71 179 THR A C 1
ATOM 1472 O O . THR A 1 182 ? 12.299 7.210 14.031 1.00 23.78 179 THR A O 1
ATOM 1476 N N . LEU A 1 183 ? 10.502 8.251 13.165 1.00 25.01 180 LEU A N 1
ATOM 1477 C CA . LEU A 1 183 ? 10.708 9.493 13.920 1.00 26.64 180 LEU A CA 1
ATOM 1478 C C . LEU A 1 183 ? 9.572 9.601 14.919 1.00 26.58 180 LEU A C 1
ATOM 1479 O O . LEU A 1 183 ? 8.410 9.527 14.517 1.00 27.17 180 LEU A O 1
ATOM 1484 N N . THR A 1 184 ? 9.863 9.681 16.213 1.00 28.51 181 THR A N 1
ATOM 1485 C CA . THR A 1 184 ? 8.798 9.925 17.191 1.00 28.60 181 THR A CA 1
ATOM 1486 C C . THR A 1 184 ? 8.885 11.343 17.760 1.00 28.51 181 THR A C 1
ATOM 1487 O O . THR A 1 184 ? 9.973 11.942 17.829 1.00 28.58 181 THR A O 1
ATOM 1491 N N . PHE A 1 185 ? 7.727 11.884 18.146 1.00 27.33 182 PHE A N 1
ATOM 1492 C CA . PHE A 1 185 ? 7.616 13.237 18.689 1.00 25.54 182 PHE A CA 1
ATOM 1493 C C . PHE A 1 185 ? 6.981 13.158 20.059 1.00 26.10 182 PHE A C 1
ATOM 1494 O O . PHE A 1 185 ? 5.929 12.532 20.202 1.00 25.11 182 PHE A O 1
ATOM 1502 N N . ALA A 1 186 ? 7.594 13.814 21.048 1.00 24.56 183 ALA A N 1
ATOM 1503 C CA . ALA A 1 186 ? 7.081 13.819 22.407 1.00 25.16 183 ALA A CA 1
ATOM 1504 C C . ALA A 1 186 ? 7.373 15.187 23.034 1.00 24.53 183 ALA A C 1
ATOM 1505 O O . ALA A 1 186 ? 8.072 16.010 22.422 1.00 23.08 183 ALA A O 1
ATOM 1507 N N . ASN A 1 187 ? 6.868 15.396 24.254 1.00 24.16 184 ASN A N 1
ATOM 1508 C CA . ASN A 1 187 ? 6.985 16.664 24.986 1.00 25.24 184 ASN A CA 1
ATOM 1509 C C . ASN A 1 187 ? 6.572 17.872 24.177 1.00 25.09 184 ASN A C 1
ATOM 1510 O O . ASN A 1 187 ? 7.309 18.871 24.081 1.00 25.27 184 ASN A O 1
ATOM 1515 N N . TYR A 1 188 ? 5.419 17.733 23.515 1.00 24.34 185 TYR A N 1
ATOM 1516 C CA . TYR A 1 188 ? 4.830 18.817 22.762 1.00 24.38 185 TYR A CA 1
ATOM 1517 C C 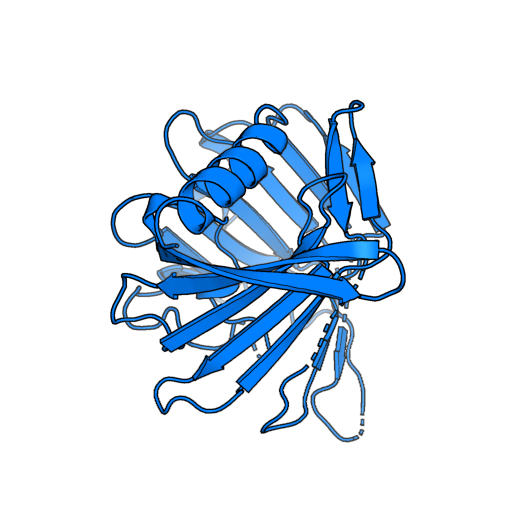. TYR A 1 188 ? 4.472 19.955 23.672 1.00 25.70 185 TYR A C 1
ATOM 1518 O O . TYR A 1 188 ? 3.988 19.720 24.778 1.00 24.61 185 TYR A O 1
ATOM 1527 N N . LYS A 1 189 ? 4.727 21.176 23.204 1.00 26.34 186 LYS A N 1
ATOM 1528 C CA . LYS A 1 189 ? 4.364 22.394 23.921 1.00 28.06 186 LYS A CA 1
ATOM 1529 C C . LYS A 1 189 ? 3.817 23.393 22.923 1.00 26.51 186 LYS A C 1
ATOM 1530 O O . LYS A 1 189 ? 4.311 23.486 21.798 1.00 25.96 186 LYS A O 1
ATOM 1536 N N . GLN A 1 190 ? 2.843 24.186 23.361 1.00 25.64 187 GLN A N 1
ATOM 1537 C CA . GLN A 1 190 ? 2.117 25.102 22.496 1.00 25.96 187 GLN A CA 1
ATOM 1538 C C . GLN A 1 190 ? 2.527 26.573 22.723 1.00 25.13 187 GLN A C 1
ATOM 1539 O O . GLN A 1 190 ? 2.617 27.043 23.851 1.00 23.71 187 GLN A O 1
ATOM 1545 N N . TYR A 1 191 ? 2.736 27.280 21.621 1.00 24.64 188 TYR A N 1
ATOM 1546 C CA . TYR A 1 191 ? 3.258 28.629 21.640 1.00 24.68 188 TYR A CA 1
ATOM 1547 C C . TYR A 1 191 ? 2.232 29.536 21.021 1.00 24.42 188 TYR A C 1
ATOM 1548 O O . TYR A 1 191 ? 1.592 29.145 20.042 1.00 24.83 188 TYR A O 1
ATOM 1557 N N . LEU A 1 192 ? 2.058 30.717 21.619 1.00 24.18 189 LEU A N 1
ATOM 1558 C CA . LEU A 1 192 ? 1.090 31.712 21.167 1.00 25.27 189 LEU A CA 1
ATOM 1559 C C . LEU A 1 192 ? -0.297 31.131 20.965 1.00 25.48 189 LEU A C 1
ATOM 1560 O O . LEU A 1 192 ? -1.019 31.533 20.049 1.00 26.78 189 LEU A O 1
ATOM 1565 N N . ASP A 1 193 ? -0.683 30.201 21.835 1.00 25.98 190 ASP A N 1
ATOM 1566 C CA . ASP A 1 193 ? -2.013 29.558 21.772 1.00 26.12 190 ASP A CA 1
ATOM 1567 C C . ASP A 1 193 ? -2.335 28.849 20.451 1.00 26.38 190 ASP A C 1
ATOM 1568 O O . ASP A 1 193 ? -3.506 28.585 20.138 1.00 27.02 190 ASP A O 1
ATOM 1573 N N . LYS A 1 194 ? -1.368 28.732 19.696 1.00 26.59 191 LYS A N 1
ATOM 1574 C CA . LYS A 1 194 ? -1.532 28.097 18.443 1.00 27.06 191 LYS A CA 1
ATOM 1575 C C . LYS A 1 194 ? -0.485 27.030 18.138 1.00 26.46 191 LYS A C 1
ATOM 1576 O O . LYS A 1 194 ? -0.838 25.945 17.846 1.00 27.51 191 LYS A O 1
ATOM 1582 N N . TYR A 1 195 ? 0.840 27.236 18.164 1.00 25.77 192 TYR A N 1
ATOM 1583 C CA . TYR A 1 195 ? 1.914 26.473 17.493 1.00 25.12 192 TYR A CA 1
ATOM 1584 C C . TYR A 1 195 ? 2.479 25.400 18.364 1.00 25.76 192 TYR A C 1
ATOM 1585 O O . TYR A 1 195 ? 2.997 25.695 19.452 1.00 27.93 192 TYR A O 1
ATOM 1594 N N . TRP A 1 196 ? 2.368 24.154 17.914 1.00 24.96 193 TRP A N 1
ATOM 1595 C CA . TRP A 1 196 ? 2.855 23.017 18.667 1.00 23.74 193 TRP A CA 1
ATOM 1596 C C . TRP A 1 196 ? 4.275 22.640 18.266 1.00 24.69 193 TRP A C 1
ATOM 1597 O O . TRP A 1 196 ? 4.564 22.498 17.059 1.00 24.81 193 TRP A O 1
ATOM 1608 N N . ARG A 1 197 ? 5.169 22.487 19.252 1.00 23.30 194 ARG A N 1
ATOM 1609 C CA . ARG A 1 197 ? 6.514 22.054 18.977 1.00 23.94 194 ARG A CA 1
ATOM 1610 C C . ARG A 1 197 ? 6.921 20.943 19.888 1.00 24.38 194 ARG A C 1
ATOM 1611 O O . ARG A 1 197 ? 6.651 21.013 21.111 1.00 24.67 194 ARG A O 1
ATOM 1619 N N . ALA A 1 198 ? 7.534 19.909 19.306 1.00 23.93 195 ALA A N 1
ATOM 1620 C CA . ALA A 1 198 ? 7.951 18.770 20.093 1.00 25.03 195 ALA A CA 1
ATOM 1621 C C . ALA A 1 198 ? 9.351 19.004 20.648 1.00 25.27 195 ALA A C 1
ATOM 1622 O O . ALA A 1 198 ? 10.335 19.103 19.898 1.00 24.91 195 ALA A O 1
ATOM 1624 N N . HIS A 1 199 ? 9.440 19.071 21.969 1.00 25.95 196 HIS A N 1
ATOM 1625 C CA . HIS A 1 199 ? 10.723 19.232 22.652 1.00 27.28 196 HIS A CA 1
ATOM 1626 C C . HIS A 1 199 ? 11.602 17.987 22.729 1.00 28.83 196 HIS A C 1
ATOM 1627 O O . HIS A 1 199 ? 12.777 18.090 23.082 1.00 27.08 196 HIS A O 1
ATOM 1634 N N . THR A 1 200 ? 11.019 16.822 22.431 1.00 30.11 197 THR A N 1
ATOM 1635 C CA . THR A 1 200 ? 11.784 15.565 22.239 1.00 31.84 197 THR A CA 1
ATOM 1636 C C . THR A 1 200 ? 11.440 14.962 20.856 1.00 32.57 197 THR A C 1
ATOM 1637 O O . THR A 1 200 ? 10.268 14.764 20.524 1.00 31.91 197 THR A O 1
ATOM 1649 N N . ALA A 1 202 ? 12.907 11.652 18.405 1.00 30.78 199 ALA A N 1
ATOM 1650 C CA . ALA A 1 202 ? 13.869 10.524 18.281 1.00 29.10 199 ALA A CA 1
ATOM 1651 C C . ALA A 1 202 ? 13.752 9.807 16.931 1.00 28.67 199 ALA A C 1
ATOM 1652 O O . ALA A 1 202 ? 12.666 9.337 16.580 1.00 27.80 199 ALA A O 1
ATOM 1662 N N . THR A 1 204 ? 14.896 6.530 14.972 1.00 26.97 201 THR A N 1
ATOM 1663 C CA . THR A 1 204 ? 15.549 5.220 15.107 1.00 26.96 201 THR A CA 1
ATOM 1664 C C . THR A 1 204 ? 15.624 4.542 13.757 1.00 26.56 201 THR A C 1
ATOM 1665 O O . THR A 1 204 ? 14.608 4.325 13.094 1.00 25.99 201 THR A O 1
ATOM 1669 N N . ASN A 1 205 ? 16.830 4.193 13.356 1.00 25.69 202 ASN A N 1
ATOM 1670 C CA . ASN A 1 205 ? 17.030 3.433 12.163 1.00 25.46 202 ASN A CA 1
ATOM 1671 C C . ASN A 1 205 ? 16.878 1.932 12.491 1.00 26.15 202 ASN A C 1
ATOM 1672 O O . ASN A 1 205 ? 17.660 1.382 13.288 1.00 24.03 202 ASN A O 1
ATOM 1677 N N . HIS A 1 206 ? 15.878 1.285 11.881 1.00 24.95 203 HIS A N 1
ATOM 1678 C CA . HIS A 1 206 ? 15.608 -0.129 12.141 1.00 25.94 203 HIS A CA 1
ATOM 1679 C C . HIS A 1 206 ? 16.594 -1.087 11.503 1.00 26.42 203 HIS A C 1
ATOM 1680 O O . HIS A 1 206 ? 16.806 -2.193 11.999 1.00 26.50 203 HIS A O 1
ATOM 1687 N N . GLN A 1 207 ? 17.212 -0.642 10.420 1.00 26.89 204 GLN A N 1
ATOM 1688 C CA . GLN A 1 207 ? 18.097 -1.485 9.627 1.00 28.12 204 GLN A CA 1
ATOM 1689 C C . GLN A 1 207 ? 19.472 -1.474 10.263 1.00 28.89 204 GLN A C 1
ATOM 1690 O O . GLN A 1 207 ? 20.238 -2.468 10.189 1.00 28.47 204 GLN A O 1
ATOM 1696 N N . THR A 1 208 ? 19.774 -0.362 10.948 1.00 29.40 205 THR A N 1
ATOM 1697 C CA . THR A 1 208 ? 21.133 -0.140 11.418 1.00 29.79 205 THR A CA 1
ATOM 1698 C C . THR A 1 208 ? 21.597 -0.407 12.886 1.00 29.41 205 THR A C 1
ATOM 1699 O O . THR A 1 208 ? 22.770 -0.536 13.062 1.00 31.90 205 THR A O 1
ATOM 1703 N N . GLY A 1 209 ? 20.833 -0.457 13.977 1.00 30.08 206 GLY A N 1
ATOM 1704 C CA . GLY A 1 209 ? 19.840 0.402 14.441 1.00 27.43 206 GLY A CA 1
ATOM 1705 C C . GLY A 1 209 ? 20.534 1.512 15.273 1.00 27.68 206 GLY A C 1
ATOM 1706 O O . GLY A 1 209 ? 20.510 1.532 16.511 1.00 28.20 206 GLY A O 1
ATOM 1707 N N . LYS A 1 210 ? 21.150 2.453 14.588 1.00 25.17 207 LYS A N 1
ATOM 1708 C CA . LYS A 1 210 ? 21.567 3.702 15.204 1.00 24.54 207 LYS A CA 1
ATOM 1709 C C . LYS A 1 210 ? 20.344 4.608 15.480 1.00 25.04 207 LYS A C 1
ATOM 1710 O O . LYS A 1 210 ? 19.235 4.393 14.934 1.00 25.04 207 LYS A O 1
ATOM 1716 N N . SER A 1 211 ? 20.509 5.578 16.366 1.00 24.55 208 SER A N 1
ATOM 1717 C CA . SER A 1 211 ? 19.455 6.583 16.580 1.00 25.99 208 SER A CA 1
ATOM 1718 C C . SER A 1 211 ? 20.052 7.971 16.818 1.00 26.84 208 SER A C 1
ATOM 1719 O O . SER A 1 211 ? 21.218 8.097 17.234 1.00 27.35 208 SER A O 1
ATOM 1722 N N . THR A 1 212 ? 19.229 8.985 16.607 1.00 26.26 209 THR A N 1
ATOM 1723 C CA . THR A 1 212 ? 19.588 10.374 16.810 1.00 26.42 209 THR A CA 1
ATOM 1724 C C . THR A 1 212 ? 18.396 11.052 17.537 1.00 27.27 209 THR A C 1
ATOM 1725 O O . THR A 1 212 ? 17.260 10.989 17.066 1.00 27.17 209 THR A O 1
ATOM 1729 N N . GLU A 1 213 ? 18.643 11.663 18.694 1.00 28.42 210 GLU A N 1
ATOM 1730 C CA . GLU A 1 213 ? 17.604 12.471 19.362 1.00 31.00 210 GLU A CA 1
ATOM 1731 C C . GLU A 1 213 ? 17.875 13.948 19.166 1.00 31.10 210 GLU A C 1
ATOM 1732 O O . GLU A 1 213 ? 19.046 14.383 19.108 1.00 32.16 210 GLU A O 1
ATOM 1738 N N . LEU A 1 214 ? 16.799 14.704 19.044 1.00 30.58 211 LEU A N 1
ATOM 1739 C CA . LEU A 1 214 ? 16.851 16.161 18.968 1.00 29.91 211 LEU A CA 1
ATOM 1740 C C . LEU A 1 214 ? 15.988 16.679 20.104 1.00 30.65 211 LEU A C 1
ATOM 1741 O O . LEU A 1 214 ? 14.775 16.463 20.118 1.00 31.84 211 LEU A O 1
ATOM 1746 N N . ASN A 1 215 ? 16.619 17.288 21.104 1.00 30.38 212 ASN A N 1
ATOM 1747 C CA . ASN A 1 215 ? 15.913 17.811 22.282 1.00 29.54 212 ASN A CA 1
ATOM 1748 C C . ASN A 1 215 ? 16.002 19.328 22.285 1.00 29.55 212 ASN A C 1
ATOM 1749 O O . ASN A 1 215 ? 17.040 19.867 21.935 1.00 29.06 212 ASN A O 1
ATOM 1754 N N . THR A 1 216 ? 14.899 20.004 22.617 1.00 28.82 213 THR A N 1
ATOM 1755 C CA . THR A 1 216 ? 14.873 21.474 22.686 1.00 28.45 213 THR A CA 1
ATOM 1756 C C . THR A 1 216 ? 14.699 21.899 24.119 1.00 29.23 213 THR A C 1
ATOM 1757 O O . THR A 1 216 ? 13.789 21.422 24.787 1.00 28.83 213 THR A O 1
ATOM 1761 N N . SER A 1 217 ? 15.583 22.772 24.606 1.00 29.97 214 SER A N 1
ATOM 1762 C CA . SER A 1 217 ? 15.500 23.252 25.986 1.00 30.42 214 SER A CA 1
ATOM 1763 C C . SER A 1 217 ? 14.797 24.596 26.079 1.00 30.90 214 SER A C 1
ATOM 1764 O O . SER A 1 217 ? 14.251 24.931 27.135 1.00 32.20 214 SER A O 1
ATOM 1767 N N . ASP A 1 218 ? 14.803 25.361 24.992 1.00 30.76 215 ASP A N 1
ATOM 1768 C CA . ASP A 1 218 ? 14.201 26.690 24.948 1.00 29.96 215 ASP A CA 1
ATOM 1769 C C . ASP A 1 218 ? 13.785 27.025 23.535 1.00 29.13 215 ASP A C 1
ATOM 1770 O O . ASP A 1 218 ? 14.498 26.701 22.587 1.00 26.40 215 ASP A O 1
ATOM 1775 N N . LEU A 1 219 ? 12.644 27.702 23.400 1.00 27.40 216 LEU A N 1
ATOM 1776 C CA . LEU A 1 219 ? 12.118 28.092 22.097 1.00 27.25 216 LEU A CA 1
ATOM 1777 C C . LEU A 1 219 ? 11.540 29.481 22.305 1.00 27.97 216 LEU A C 1
ATOM 1778 O O . LEU A 1 219 ? 10.721 29.676 23.204 1.00 26.18 216 LEU A O 1
ATOM 1783 N N . ARG A 1 220 ? 12.048 30.461 21.554 1.00 28.15 217 ARG A N 1
ATOM 1784 C CA . ARG A 1 220 ? 11.480 31.803 21.547 1.00 31.02 217 ARG A CA 1
ATOM 1785 C C . ARG A 1 220 ? 10.881 32.041 20.137 1.00 30.24 217 ARG A C 1
ATOM 1786 O O . ARG A 1 220 ? 11.508 31.697 19.164 1.00 29.13 217 ARG A O 1
ATOM 1794 N N . PHE A 1 221 ? 9.714 32.683 20.082 1.00 29.86 218 PHE A N 1
ATOM 1795 C CA . PHE A 1 221 ? 9.043 33.026 18.850 1.00 29.95 218 PHE A CA 1
ATOM 1796 C C . PHE A 1 221 ? 9.041 34.516 18.601 1.00 30.42 218 PHE A C 1
ATOM 1797 O O . PHE A 1 221 ? 9.011 35.296 19.534 1.00 29.49 218 PHE A O 1
ATOM 1805 N N . GLN A 1 222 ? 9.090 34.876 17.316 1.00 31.04 219 GLN A N 1
ATOM 1806 C CA . GLN A 1 222 ? 8.945 36.262 16.854 1.00 31.72 219 GLN A CA 1
ATOM 1807 C C . GLN A 1 222 ? 10.027 37.179 17.448 1.00 32.15 219 GLN A C 1
ATOM 1808 O O . GLN A 1 222 ? 9.741 38.211 18.039 1.00 32.01 219 GLN A O 1
ATOM 1814 N N . THR A 1 223 ? 11.283 36.792 17.237 1.00 32.62 220 THR A N 1
ATOM 1815 C CA . THR A 1 223 ? 12.418 37.403 17.898 1.00 32.81 220 THR A CA 1
ATOM 1816 C C . THR A 1 223 ? 12.939 38.574 17.075 1.00 33.46 220 THR A C 1
ATOM 1817 O O . THR A 1 223 ? 13.881 39.262 17.487 1.00 33.89 220 THR A O 1
ATOM 1821 N N . GLY A 1 224 ? 12.311 38.815 15.927 1.00 33.57 221 GLY A N 1
ATOM 1822 C CA . GLY A 1 224 ? 12.758 39.886 15.050 1.00 34.41 221 GLY A CA 1
ATOM 1823 C C . GLY A 1 224 ? 13.606 39.428 13.868 1.00 35.20 221 GLY A C 1
ATOM 1824 O O . GLY A 1 224 ? 14.101 40.270 13.102 1.00 35.21 221 GLY A O 1
ATOM 1825 N N . LEU A 1 225 ? 13.772 38.111 13.696 1.00 34.42 222 LEU A N 1
ATOM 1826 C CA . LEU A 1 225 ? 14.579 37.600 12.583 1.00 34.61 222 LEU A CA 1
ATOM 1827 C C . LEU A 1 225 ? 14.010 38.111 11.283 1.00 34.72 222 LEU A C 1
ATOM 1828 O O . LEU A 1 225 ? 12.812 38.368 11.192 1.00 34.45 222 LEU A O 1
ATOM 1833 N N . GLU A 1 226 ? 14.870 38.297 10.287 1.00 35.24 223 GLU A N 1
ATOM 1834 C CA . GLU A 1 226 ? 14.410 38.686 8.954 1.00 36.24 223 GLU A CA 1
ATOM 1835 C C . GLU A 1 226 ? 15.124 37.902 7.840 1.00 36.18 223 GLU A C 1
ATOM 1836 O O . GLU A 1 226 ? 16.084 37.188 8.090 1.00 34.85 223 GLU A O 1
ATOM 1842 N N . GLU A 1 227 ? 14.617 38.035 6.621 1.00 37.31 224 GLU A N 1
ATOM 1843 C CA . GLU A 1 227 ? 15.129 37.338 5.445 1.00 38.81 224 GLU A CA 1
ATOM 1844 C C . GLU A 1 227 ? 16.663 37.426 5.273 1.00 38.51 224 GLU A C 1
ATOM 1845 O O . GLU A 1 227 ? 17.310 36.429 4.923 1.00 38.31 224 GLU A O 1
ATOM 1851 N N . ASN A 1 228 ? 17.247 38.593 5.545 1.00 37.54 225 ASN A N 1
ATOM 1852 C CA . ASN A 1 228 ? 18.690 38.792 5.320 1.00 37.08 225 ASN A CA 1
ATOM 1853 C C . ASN A 1 228 ? 19.542 38.036 6.325 1.00 35.76 225 ASN A C 1
ATOM 1854 O O . ASN A 1 228 ? 20.738 37.805 6.090 1.00 35.42 225 ASN A O 1
ATOM 1859 N N . ASP A 1 229 ? 18.932 37.629 7.442 1.00 34.24 226 ASP A N 1
ATOM 1860 C CA . ASP A 1 229 ? 19.631 36.793 8.440 1.00 32.82 226 ASP A CA 1
ATOM 1861 C C . ASP A 1 229 ? 19.834 35.351 7.940 1.00 30.88 226 ASP A C 1
ATOM 1862 O O . ASP A 1 229 ? 20.556 34.580 8.566 1.00 30.78 226 ASP A O 1
ATOM 1867 N N . PHE A 1 230 ? 19.182 35.004 6.832 1.00 28.22 227 PHE A N 1
ATOM 1868 C CA . PHE A 1 230 ? 19.278 33.654 6.235 1.00 27.09 227 PHE A CA 1
ATOM 1869 C C . PHE A 1 230 ? 19.930 33.675 4.857 1.00 26.63 227 PHE A C 1
ATOM 1870 O O . PHE A 1 230 ? 19.925 32.683 4.131 1.00 25.10 227 PHE A O 1
ATOM 1878 N N . ASN A 1 231 ? 20.522 34.823 4.529 1.00 26.37 228 ASN A N 1
ATOM 1879 C CA . ASN A 1 231 ? 21.357 34.952 3.355 1.00 27.22 228 ASN A CA 1
ATOM 1880 C C . ASN A 1 231 ? 22.560 34.010 3.434 1.00 25.31 228 ASN A C 1
ATOM 1881 O O . ASN A 1 231 ? 23.186 33.912 4.476 1.00 25.63 228 ASN A O 1
ATOM 1886 N N . LYS A 1 232 ? 22.892 33.326 2.352 1.00 24.67 229 LYS A N 1
ATOM 1887 C CA . LYS A 1 232 ? 24.030 32.387 2.411 1.00 25.40 229 LYS A CA 1
ATOM 1888 C C . LYS A 1 232 ? 25.364 33.036 2.816 1.00 25.33 229 LYS A C 1
ATOM 1889 O O . LYS A 1 232 ? 26.243 32.362 3.352 1.00 25.87 229 LYS A O 1
ATOM 1895 N N . ASN A 1 233 ? 25.484 34.347 2.614 1.00 25.64 230 ASN A N 1
ATOM 1896 C CA . ASN A 1 233 ? 26.679 35.080 3.004 1.00 26.43 230 ASN A CA 1
ATOM 1897 C C . ASN A 1 233 ? 26.815 35.265 4.531 1.00 27.41 230 ASN A C 1
ATOM 1898 O O . ASN A 1 233 ? 27.866 35.707 5.019 1.00 27.16 230 ASN A O 1
ATOM 1903 N N . VAL A 1 234 ? 25.750 34.954 5.278 1.00 28.38 231 VAL A N 1
ATOM 1904 C CA . VAL A 1 234 ? 25.813 35.001 6.748 1.00 29.37 231 VAL A CA 1
ATOM 1905 C C . VAL A 1 234 ? 26.633 33.856 7.335 1.00 30.10 231 VAL A C 1
ATOM 1906 O O . VAL A 1 234 ? 27.100 33.957 8.478 1.00 31.08 231 VAL A O 1
ATOM 1910 N N . LEU A 1 235 ? 26.832 32.786 6.559 1.00 30.55 232 LEU A N 1
ATOM 1911 C CA . LEU A 1 235 ? 27.451 31.586 7.105 1.00 31.94 232 LEU A CA 1
ATOM 1912 C C . LEU A 1 235 ? 28.829 31.822 7.742 1.00 33.98 232 LEU A C 1
ATOM 1913 O O . LEU A 1 235 ? 29.112 31.329 8.860 1.00 33.61 232 LEU A O 1
ATOM 1918 N N . LYS A 1 236 ? 29.638 32.635 7.065 1.00 36.07 233 LYS A N 1
ATOM 1919 C CA . LYS A 1 236 ? 30.963 33.011 7.545 1.00 39.32 233 LYS A CA 1
ATOM 1920 C C . LYS A 1 236 ? 30.942 34.068 8.669 1.00 41.54 233 LYS A C 1
ATOM 1921 O O . LYS A 1 236 ? 31.984 34.613 9.025 1.00 42.06 233 LYS A O 1
ATOM 1927 N N . ARG A 1 237 ? 29.746 34.342 9.209 1.00 43.88 234 ARG A N 1
ATOM 1928 C CA . ARG A 1 237 ? 29.498 35.172 10.427 1.00 46.20 234 ARG A CA 1
ATOM 1929 C C . ARG A 1 237 ? 29.296 36.654 10.156 1.00 46.57 234 ARG A C 1
ATOM 1930 O O . ARG A 1 237 ? 28.162 37.141 10.198 1.00 47.29 234 ARG A O 1
#

Solvent-accessible surface area: 12022 Å² total

Foldseek 3Di:
DLVVFLVLVVVLVVLAPDLAKKKFWKWWQQDVGIDMWTIKIWGPDVQAWIWIKDATCDDPVRHLWMKIWGGGLDDDIWIWIADVVVRDIGTQDLLQQQDDPSAPQGNVNPTDDHSSQWRKDWDAWDQDPNAIWTWMKTAGPDPSHQFRIKIFTAGPPQRHTQKIFTAGPVRHTFWMDGFAPWDDDPNGHIDGQWKATPVSTMMDMHGTPDMDTPPPDDPVCSPPVVSSD

Secondary structure (DSSP, 8-state):
-HHHHHHHHHHHHHTT----EEEE---EE-----B----EEEE--TTS--EEEEE--SSTTTTT-EEEEE--SSSPPEEEEEETTTTEEEE--GGGTTSB---S-BGGGGS---GGGEEEEEEEEEEETTEEEEEEEEEES-TTSSEEEEEEEEETTT--EEEEEEEETTS-EEEEEE--SEEEETTTEEEE----BTTT--EE----S-EEE-----GGGG-GGGTT-

CATH classification: 2.50.20.10

InterPro domains:
  IPR029046 Lipoprotein localisation LolA/LolB/LppX [SSF89392] (106-212)
  IPR033399 Uncharacterized protein TP_0789 [PF17131] (79-261)
  IPR052944 Sporulation-related [PTHR37507] (2-211)

Radius of gyration: 17.36 Å; Cα contacts (8 Å, |Δi|>4): 521; chains: 1; bounding box: 48×42×33 Å

Nearest PDB structures (foldseek):
  3bk5-assembly1_A  TM=1.003E+00  e=6.276E-45  Vibrio parahaemolyticus RIMD 2210633
  4z48-assembly2_B  TM=9.461E-01  e=5.541E-19  Desulfovibrio piger ATCC 29098
  3buu-assembly2_B  TM=7.893E-01  e=8.943E-14  Nitrosomonas europaea ATCC 19718
  4mxt-assembly1_A-2  TM=5.110E-01  e=4.427E-06  Bacteroides uniformis ATCC 8492
  7rag-assembly1_A-2  TM=4.831E-01  e=1.453E-05  Clostridioides difficile

Sequence (229 aa):
NAEEKGLEIAQERKARDEGWGDSIATEILKNAQESSTRLRLKSLEVEGDGDKGLTIFDQPRDVTGTAFLNHSHTIGADDQWLYLPALKRVKRISSRNKSGPFGSEFAYEDLSSFEIEKYRFNHLKDEKFNGQDVFVLEQIPTDKNSGYTKQVVWLDKAHYRPLKVEFYDRKGALLKTLTFANYKQYLDKYWRAHTATNHQTGKSTELNTSDLRFQTGLEENDFNKNVLKR